Protein AF-A0A925P7T5-F1 (afdb_monomer_lite)

pLDDT: mean 90.91, std 12.25, range [35.88, 98.5]

Sequence (224 aa):
MPIDLHSDALHSCHLAQVVSVQDPDNLARVKVKLLTIDGEGSAELWARVAVAFAGASRGALFIPDVDDEVLVTFLAGDPRFPIVIGSLWNGGQTPPETFSGNRVDRWTLTGKAGTRIAIVEESAGSAKIEFTTPNGVSGVLTDEGGGSITLEDISGNSVKLEPAGITVQASAKVTVNASQVAVSAGMVTVDAGMSRFSGVVQCDTLIATTVVGTTYTPGAGNIW

Secondary structure (DSSP, 8-state):
------TTGGGS-EEEEEEE---TT-S--EEEEESSS-SS---EEEEEE--S-EETTEE----PPTT-EEEEEEGGG-TTSEEEEEE---SSS--S---SSSS--EEEEE-TT--EEEEE-SSTT--EEEEE-TTS-EEEEE-GGG-EEEEE-TTS-EEEEETTEEEEE-SS------S------S------S----SSPPP-S----S----S-----TT---

Structure (mmCIF, N/CA/C/O backbone):
data_AF-A0A925P7T5-F1
#
_entry.id   AF-A0A925P7T5-F1
#
loop_
_atom_site.group_PDB
_atom_site.id
_atom_site.type_symbol
_atom_site.label_atom_id
_atom_site.label_alt_id
_atom_site.label_comp_id
_atom_site.label_asym_id
_atom_site.label_entity_id
_atom_site.label_seq_id
_atom_site.pdbx_PDB_ins_code
_atom_site.Cartn_x
_atom_site.Cartn_y
_atom_site.Cartn_z
_atom_site.occupancy
_atom_site.B_iso_or_equiv
_atom_site.auth_seq_id
_atom_site.auth_comp_id
_atom_site.auth_asym_id
_atom_site.auth_atom_id
_atom_site.pdbx_PDB_model_num
ATOM 1 N N . MET A 1 1 ? 24.888 -10.216 -43.033 1.00 35.88 1 MET A N 1
ATOM 2 C CA . MET A 1 1 ? 25.462 -8.882 -43.305 1.00 35.88 1 MET A CA 1
ATOM 3 C C . MET A 1 1 ? 25.596 -8.190 -41.957 1.00 35.88 1 MET A C 1
ATOM 5 O O . MET A 1 1 ? 24.608 -8.226 -41.231 1.00 35.88 1 MET A O 1
ATOM 9 N N . PRO A 1 2 ? 26.778 -7.705 -41.540 1.00 42.75 2 PRO A N 1
ATOM 10 C CA . PRO A 1 2 ? 26.908 -7.020 -40.260 1.00 42.75 2 PRO A CA 1
ATOM 11 C C . PRO A 1 2 ? 26.151 -5.699 -40.372 1.00 42.75 2 PRO A C 1
ATOM 13 O O . PRO A 1 2 ? 26.257 -5.017 -41.390 1.00 42.75 2 PRO A O 1
ATOM 16 N N . ILE A 1 3 ? 25.344 -5.379 -39.368 1.00 51.12 3 ILE A N 1
ATOM 17 C CA . ILE A 1 3 ? 24.683 -4.082 -39.291 1.00 51.12 3 ILE A CA 1
ATOM 18 C C . ILE A 1 3 ? 25.775 -3.044 -38.993 1.00 51.12 3 ILE A C 1
ATOM 20 O O . ILE A 1 3 ? 26.351 -3.033 -37.907 1.00 51.12 3 ILE A O 1
ATOM 24 N N . ASP A 1 4 ? 26.150 -2.248 -39.994 1.00 46.56 4 ASP A N 1
ATOM 25 C CA . ASP A 1 4 ? 27.162 -1.193 -39.856 1.00 46.56 4 ASP A CA 1
ATOM 26 C C . ASP A 1 4 ? 26.476 0.049 -39.265 1.00 46.56 4 ASP A C 1
ATOM 28 O O . ASP A 1 4 ? 26.114 1.011 -39.946 1.00 46.56 4 ASP A O 1
ATOM 32 N N . LEU A 1 5 ? 26.169 -0.044 -37.969 1.00 52.47 5 LEU A N 1
ATOM 33 C CA . LEU A 1 5 ? 25.724 1.084 -37.162 1.00 52.47 5 LEU A CA 1
ATOM 34 C C . LEU A 1 5 ? 26.946 1.979 -36.960 1.00 52.47 5 LEU A C 1
ATOM 36 O O . LEU A 1 5 ? 27.880 1.593 -36.260 1.00 52.47 5 LEU A O 1
ATOM 40 N N . HIS A 1 6 ? 26.952 3.159 -37.586 1.00 56.09 6 HIS A N 1
ATOM 41 C CA . HIS A 1 6 ? 27.969 4.187 -37.350 1.00 56.09 6 HIS A CA 1
ATOM 42 C C . HIS A 1 6 ? 28.189 4.318 -35.833 1.00 56.09 6 HIS A C 1
ATOM 44 O O . HIS A 1 6 ? 27.213 4.473 -35.099 1.00 56.09 6 HIS A O 1
ATOM 50 N N . SER A 1 7 ? 29.438 4.213 -35.359 1.00 55.91 7 SER A N 1
ATOM 51 C CA . SER A 1 7 ? 29.777 4.056 -33.930 1.00 55.91 7 SER A CA 1
ATOM 52 C C . SER A 1 7 ? 29.130 5.093 -33.009 1.00 55.91 7 SER A C 1
ATOM 54 O O . SER A 1 7 ? 28.897 4.819 -31.835 1.00 55.91 7 SER A O 1
ATOM 56 N N . ASP A 1 8 ? 28.801 6.267 -33.541 1.00 60.97 8 ASP A N 1
ATOM 57 C CA . ASP A 1 8 ? 28.155 7.360 -32.819 1.00 60.97 8 ASP A CA 1
ATOM 58 C C . ASP A 1 8 ? 26.694 7.064 -32.449 1.00 60.97 8 ASP A C 1
ATOM 60 O O . ASP A 1 8 ? 26.220 7.529 -31.415 1.00 60.97 8 ASP A O 1
ATOM 64 N N . ALA A 1 9 ? 25.985 6.238 -33.228 1.00 66.56 9 ALA A N 1
ATOM 65 C CA . ALA A 1 9 ? 24.592 5.885 -32.952 1.00 66.56 9 ALA A CA 1
ATOM 66 C C . ALA A 1 9 ? 24.453 5.113 -31.632 1.00 66.56 9 ALA A C 1
ATOM 68 O O . ALA A 1 9 ? 23.530 5.370 -30.867 1.00 66.56 9 ALA A O 1
ATOM 69 N N . LEU A 1 10 ? 25.405 4.231 -31.317 1.00 71.38 10 LEU A N 1
ATOM 70 C CA . LEU A 1 10 ? 25.377 3.394 -30.110 1.00 71.38 10 LEU A CA 1
ATOM 71 C C . LEU A 1 10 ? 25.739 4.151 -28.824 1.00 71.38 10 LEU A C 1
ATOM 73 O O . LEU A 1 10 ? 25.486 3.655 -27.729 1.00 71.38 10 LEU A O 1
ATOM 77 N N . HIS A 1 11 ? 26.300 5.355 -28.942 1.00 80.50 11 HIS A N 1
ATOM 78 C CA . HIS A 1 11 ? 26.558 6.239 -27.803 1.00 80.50 11 HIS A CA 1
ATOM 79 C C . HIS A 1 11 ? 25.315 7.047 -27.391 1.00 80.50 11 HIS A C 1
ATOM 81 O O . HIS A 1 11 ? 25.368 7.812 -26.427 1.00 80.50 11 HIS A O 1
ATOM 87 N N . SER A 1 12 ? 24.198 6.885 -28.106 1.00 85.00 12 SER A N 1
ATOM 88 C CA . SER A 1 12 ? 22.929 7.552 -27.824 1.00 85.00 12 SER A CA 1
ATOM 89 C C . SER A 1 12 ? 21.951 6.649 -27.056 1.00 85.00 12 SER A C 1
ATOM 91 O O . SER A 1 12 ? 22.225 5.479 -26.782 1.00 85.00 12 SER A O 1
ATOM 93 N N . CYS A 1 13 ? 20.817 7.214 -26.638 1.00 90.94 13 CYS A N 1
ATOM 94 C CA . CYS A 1 13 ? 19.718 6.442 -26.061 1.00 90.94 13 CYS A CA 1
ATOM 95 C C . CYS A 1 13 ? 18.681 6.125 -27.142 1.00 90.94 13 CYS A C 1
ATOM 97 O O . CYS A 1 13 ? 18.404 6.952 -28.009 1.00 90.94 13 CYS A O 1
ATOM 99 N N . HIS A 1 14 ? 18.069 4.950 -27.048 1.00 91.75 14 HIS A N 1
ATOM 100 C CA . HIS A 1 14 ? 17.146 4.420 -28.041 1.00 91.75 14 HIS A CA 1
ATOM 101 C C . HIS A 1 14 ? 15.808 4.072 -27.401 1.00 91.75 14 HIS A C 1
ATOM 103 O O . HIS A 1 14 ? 15.771 3.444 -26.342 1.00 91.75 14 HIS A O 1
ATOM 109 N N . LEU A 1 15 ? 14.713 4.427 -28.075 1.00 93.31 15 LEU A N 1
ATOM 110 C CA . LEU A 1 15 ? 13.397 3.888 -27.743 1.00 93.31 15 LEU A CA 1
ATOM 111 C C . LEU A 1 15 ? 13.349 2.408 -28.110 1.00 93.31 15 LEU A C 1
ATOM 113 O O . LEU A 1 15 ? 13.823 2.001 -29.179 1.00 93.31 15 LEU A O 1
ATOM 117 N N . ALA A 1 16 ? 12.768 1.614 -27.224 1.00 94.56 16 ALA A N 1
ATOM 118 C CA . ALA A 1 16 ? 12.567 0.193 -27.409 1.00 94.56 16 ALA A CA 1
ATOM 119 C C . ALA A 1 16 ? 11.232 -0.235 -26.803 1.00 94.56 16 ALA A C 1
ATOM 121 O O . ALA A 1 16 ? 10.725 0.406 -25.889 1.00 94.56 16 ALA A O 1
ATOM 122 N N . GLN A 1 17 ? 10.694 -1.343 -27.290 1.00 95.38 17 GLN A N 1
ATOM 123 C CA . GLN A 1 17 ? 9.526 -1.993 -26.717 1.00 95.38 17 GLN A CA 1
ATOM 124 C C . GLN A 1 17 ? 9.948 -3.286 -26.025 1.00 95.38 17 GLN A C 1
ATOM 126 O O . GLN A 1 17 ? 10.771 -4.040 -26.552 1.00 95.38 17 GLN A O 1
ATOM 131 N N . VAL A 1 18 ? 9.387 -3.563 -24.856 1.00 97.31 18 VAL A N 1
ATOM 132 C CA . VAL A 1 18 ? 9.595 -4.832 -24.155 1.00 97.31 18 VAL A CA 1
ATOM 133 C C . VAL A 1 18 ? 8.788 -5.929 -24.843 1.00 97.31 18 VAL A C 1
ATOM 135 O O . VAL A 1 18 ? 7.584 -5.806 -25.032 1.00 97.31 18 VAL A O 1
ATOM 138 N N . VAL A 1 19 ? 9.446 -7.030 -25.198 1.00 97.12 19 VAL A N 1
ATOM 139 C CA . VAL A 1 19 ? 8.818 -8.173 -25.887 1.00 97.12 19 VAL A CA 1
ATOM 140 C C . VAL A 1 19 ? 8.750 -9.429 -25.019 1.00 97.12 19 VAL A C 1
ATOM 142 O O . VAL A 1 19 ? 8.002 -10.354 -25.322 1.00 97.12 19 VAL A O 1
ATOM 145 N N . SER A 1 20 ? 9.538 -9.502 -23.941 1.00 97.06 20 SER A N 1
ATOM 146 C CA . SER A 1 20 ? 9.472 -10.605 -22.978 1.00 97.06 20 SER A CA 1
ATOM 147 C C . SER A 1 20 ? 10.093 -10.228 -21.638 1.00 97.06 20 SER A C 1
ATOM 149 O O . SER A 1 20 ? 11.112 -9.542 -21.581 1.00 97.06 20 SER A O 1
ATOM 151 N N . VAL A 1 21 ? 9.517 -10.761 -20.564 1.00 97.38 21 VAL A N 1
ATOM 152 C CA . VAL A 1 21 ? 10.031 -10.672 -19.186 1.00 97.38 21 VAL A CA 1
ATOM 153 C C . VAL A 1 21 ? 10.544 -12.022 -18.659 1.00 97.38 21 VAL A C 1
ATOM 155 O O . VAL A 1 21 ? 10.985 -12.125 -17.518 1.00 97.38 21 VAL A O 1
ATOM 158 N N . GLN A 1 22 ? 10.485 -13.083 -19.474 1.00 97.06 22 GLN A N 1
ATOM 159 C CA . GLN A 1 22 ? 10.888 -14.440 -19.083 1.00 97.06 22 GLN A CA 1
ATOM 160 C C . GLN A 1 22 ? 12.407 -14.622 -19.207 1.00 97.06 22 GLN A C 1
ATOM 162 O O . GLN A 1 22 ? 12.888 -15.264 -20.142 1.00 97.06 22 GLN A O 1
ATOM 167 N N . ASP A 1 23 ? 13.164 -14.009 -18.296 1.00 96.75 23 ASP A N 1
ATOM 168 C CA . ASP A 1 23 ? 14.629 -14.070 -18.289 1.00 96.75 23 ASP A CA 1
ATOM 169 C C . ASP A 1 23 ? 15.135 -15.489 -17.957 1.00 96.75 23 ASP A C 1
ATOM 171 O O . ASP A 1 23 ? 14.974 -15.931 -16.815 1.00 96.75 23 ASP A O 1
ATOM 175 N N . PRO A 1 24 ? 15.793 -16.201 -18.896 1.00 96.69 24 PRO A N 1
ATOM 176 C CA . PRO A 1 24 ? 16.286 -17.559 -18.654 1.00 96.69 24 PRO A CA 1
ATOM 177 C C . PRO A 1 24 ? 17.344 -17.634 -17.544 1.00 96.69 24 PRO A C 1
ATOM 179 O O . PRO A 1 24 ? 17.500 -18.685 -16.924 1.00 96.69 24 PRO A O 1
ATOM 182 N N . ASP A 1 25 ? 18.039 -16.526 -17.264 1.00 96.88 25 ASP A N 1
ATOM 183 C CA . ASP A 1 25 ? 19.102 -16.472 -16.257 1.00 96.88 25 ASP A CA 1
ATOM 184 C C . ASP A 1 25 ? 18.598 -15.971 -14.888 1.00 96.88 25 ASP A C 1
ATOM 186 O O . ASP A 1 25 ? 19.373 -15.909 -13.934 1.00 96.88 25 ASP A O 1
ATOM 190 N N . ASN A 1 26 ? 17.306 -15.630 -14.760 1.00 94.75 26 ASN A N 1
ATOM 191 C CA . ASN A 1 26 ? 16.689 -15.098 -13.534 1.00 94.75 26 ASN A CA 1
ATOM 192 C C . ASN A 1 26 ? 17.400 -13.852 -12.963 1.00 94.75 26 ASN A C 1
ATOM 194 O O . ASN A 1 26 ? 17.509 -13.683 -11.747 1.00 94.75 26 ASN A O 1
ATOM 198 N N . LEU A 1 27 ? 17.879 -12.958 -13.834 1.00 94.62 27 LEU A N 1
ATOM 199 C CA . LEU A 1 27 ? 18.592 -11.730 -13.462 1.00 94.62 27 LEU A CA 1
ATOM 200 C C . LEU A 1 27 ? 17.689 -10.486 -13.486 1.00 94.62 27 LEU A C 1
ATOM 202 O O . LEU A 1 27 ? 18.194 -9.367 -13.389 1.00 94.62 27 LEU A O 1
ATOM 206 N N . ALA A 1 28 ? 16.373 -10.677 -13.635 1.00 95.75 28 ALA A N 1
ATOM 207 C CA . ALA A 1 28 ? 15.389 -9.612 -13.833 1.00 95.75 28 ALA A CA 1
ATOM 208 C C . ALA A 1 28 ? 15.707 -8.712 -15.045 1.00 95.75 28 ALA A C 1
ATOM 210 O O . ALA A 1 28 ? 15.484 -7.501 -15.020 1.00 95.75 28 ALA A O 1
ATOM 211 N N . ARG A 1 29 ? 16.255 -9.301 -16.116 1.00 97.56 29 ARG A N 1
ATOM 212 C CA . ARG A 1 29 ? 16.385 -8.631 -17.415 1.00 97.56 29 ARG A CA 1
ATOM 213 C C . ARG A 1 29 ? 15.059 -8.660 -18.163 1.00 97.56 29 ARG A C 1
ATOM 215 O O . ARG A 1 29 ? 14.234 -9.546 -17.961 1.00 97.56 29 ARG A O 1
ATOM 222 N N . VAL A 1 30 ? 14.914 -7.735 -19.100 1.00 98.12 30 VAL A N 1
ATOM 223 C CA . VAL A 1 30 ? 13.815 -7.728 -20.069 1.00 98.12 30 VAL A CA 1
ATOM 224 C C . VAL A 1 30 ? 14.371 -7.888 -21.472 1.00 98.12 30 VAL A C 1
ATOM 226 O O . VAL A 1 30 ? 15.453 -7.388 -21.785 1.00 98.12 30 VAL A O 1
ATOM 229 N N . LYS A 1 31 ? 13.650 -8.607 -22.326 1.00 97.31 31 LYS A N 1
ATOM 230 C CA . LYS A 1 31 ? 13.963 -8.675 -23.747 1.00 97.31 31 LYS A CA 1
ATOM 231 C C . LYS A 1 31 ? 13.313 -7.478 -24.421 1.00 97.31 31 LYS A C 1
ATOM 233 O O . LYS A 1 31 ? 12.107 -7.286 -24.283 1.00 97.31 31 LYS A O 1
ATOM 238 N N . VAL A 1 32 ? 14.102 -6.689 -25.137 1.00 95.88 32 VAL A N 1
ATOM 239 C CA . VAL A 1 32 ? 13.651 -5.455 -25.787 1.00 95.88 32 VAL A CA 1
ATOM 240 C C . VAL A 1 32 ? 13.888 -5.505 -27.284 1.00 95.88 32 VAL A C 1
ATOM 242 O O . VAL A 1 32 ? 14.877 -6.077 -27.738 1.00 95.88 32 VAL A O 1
ATOM 245 N N . LYS A 1 33 ? 12.999 -4.864 -28.036 1.00 93.56 33 LYS A N 1
ATOM 246 C CA . LYS A 1 33 ? 13.093 -4.623 -29.473 1.00 93.56 33 LYS A CA 1
ATOM 247 C C . LYS A 1 33 ? 13.248 -3.123 -29.705 1.00 93.56 33 LYS A C 1
ATOM 249 O O . LYS A 1 33 ? 12.364 -2.353 -29.343 1.00 93.56 33 LYS A O 1
ATOM 254 N N . LEU A 1 34 ? 14.363 -2.700 -30.293 1.00 91.19 34 LEU A N 1
ATOM 255 C CA . LEU A 1 34 ? 14.616 -1.282 -30.577 1.00 91.19 34 LEU A CA 1
ATOM 256 C C . LEU A 1 34 ? 13.640 -0.761 -31.644 1.00 91.19 34 LEU A C 1
ATOM 258 O O . LEU A 1 34 ? 13.444 -1.412 -32.667 1.00 91.19 34 LEU A O 1
ATOM 262 N N . LEU A 1 35 ? 13.063 0.420 -31.411 1.00 87.75 35 LEU A N 1
ATOM 263 C CA . LEU A 1 35 ? 12.118 1.088 -32.319 1.00 87.75 35 LEU A CA 1
ATOM 264 C C . LEU A 1 35 ? 12.801 2.072 -33.282 1.00 87.75 35 LEU A C 1
ATOM 266 O O . LEU A 1 35 ? 12.188 2.535 -34.232 1.00 87.75 35 LEU A O 1
ATOM 270 N N . THR A 1 36 ? 14.062 2.422 -33.019 1.00 74.69 36 THR A N 1
ATOM 271 C CA . THR A 1 36 ? 14.802 3.478 -33.741 1.00 74.69 36 THR A CA 1
ATOM 272 C C . THR A 1 36 ? 15.687 2.957 -34.876 1.00 74.69 36 THR A C 1
ATOM 274 O O . THR A 1 36 ? 16.362 3.746 -35.531 1.00 74.69 36 THR A O 1
ATOM 277 N N . ILE A 1 37 ? 15.719 1.640 -35.099 1.00 68.81 37 ILE A N 1
ATOM 278 C CA . ILE A 1 37 ? 16.563 0.998 -36.111 1.00 68.81 37 ILE A CA 1
ATOM 279 C C . ILE A 1 37 ? 15.660 0.161 -37.020 1.00 68.81 37 ILE A C 1
ATOM 281 O O . ILE A 1 37 ? 15.197 -0.909 -36.624 1.00 68.81 37 ILE A O 1
ATOM 285 N N . ASP A 1 38 ? 15.419 0.657 -38.234 1.00 54.53 38 ASP A N 1
ATOM 286 C 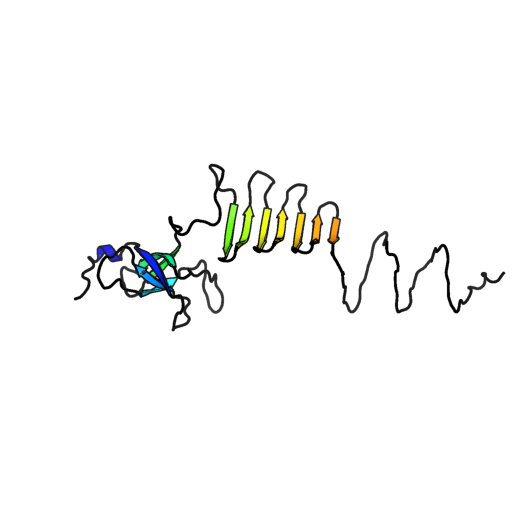CA . ASP A 1 38 ? 14.596 -0.014 -39.242 1.00 54.53 38 ASP A CA 1
ATOM 287 C C . ASP A 1 38 ? 15.388 -1.105 -39.990 1.00 54.53 38 ASP A C 1
ATOM 289 O O . ASP A 1 38 ? 16.510 -0.881 -40.449 1.00 54.53 38 ASP A O 1
ATOM 293 N N . GLY A 1 39 ? 14.794 -2.295 -40.145 1.00 54.50 39 GLY A N 1
ATOM 294 C CA . GLY A 1 39 ? 15.329 -3.403 -40.949 1.00 54.50 39 GLY A CA 1
ATOM 295 C C . GLY A 1 39 ? 14.735 -4.769 -40.580 1.00 54.50 39 GLY A C 1
ATOM 296 O O . GLY A 1 39 ? 14.203 -4.942 -39.486 1.00 54.50 39 GLY A O 1
ATOM 297 N N . GLU A 1 40 ? 14.860 -5.773 -41.462 1.00 46.22 40 GLU A N 1
ATOM 298 C CA . GLU A 1 40 ? 14.345 -7.156 -41.278 1.00 46.22 40 GLU A CA 1
ATOM 299 C C . GLU A 1 40 ? 14.962 -7.941 -40.095 1.00 46.22 40 GLU A C 1
ATOM 301 O O . GLU A 1 40 ? 14.689 -9.122 -39.893 1.00 46.22 40 GLU A O 1
ATOM 306 N N . GLY A 1 41 ? 15.775 -7.287 -39.273 1.00 50.03 41 GLY A N 1
ATOM 307 C CA . GLY A 1 41 ? 16.355 -7.829 -38.055 1.00 50.03 41 GLY A CA 1
ATOM 308 C C . GLY A 1 41 ? 16.250 -6.815 -36.934 1.00 50.03 41 GLY A C 1
ATOM 309 O O . GLY A 1 41 ? 17.278 -6.332 -36.466 1.00 50.03 41 GLY A O 1
ATOM 310 N N . SER A 1 42 ? 15.027 -6.488 -36.509 1.00 58.47 42 SER A N 1
ATOM 311 C CA . SER A 1 42 ? 14.801 -5.762 -35.261 1.00 58.47 42 SER A CA 1
ATOM 312 C C . SER A 1 42 ? 15.422 -6.570 -34.121 1.00 58.47 42 SER A C 1
ATOM 314 O O . SER A 1 42 ? 14.814 -7.519 -33.624 1.00 58.47 42 SER A O 1
ATOM 316 N N . ALA A 1 43 ? 16.684 -6.285 -33.806 1.00 71.75 43 ALA A N 1
ATOM 317 C CA . ALA A 1 43 ? 17.483 -7.124 -32.936 1.00 71.75 43 ALA A CA 1
ATOM 318 C C . ALA A 1 43 ? 16.865 -7.093 -31.540 1.00 71.75 43 ALA A C 1
ATOM 320 O O . ALA A 1 43 ? 16.867 -6.063 -30.866 1.00 71.75 43 ALA A O 1
ATOM 321 N N . GLU A 1 44 ? 16.303 -8.227 -31.134 1.00 89.25 44 GLU A N 1
ATOM 322 C CA . GLU A 1 44 ? 15.823 -8.405 -29.778 1.00 89.25 44 GLU A CA 1
ATOM 323 C C . GLU A 1 44 ? 17.005 -8.735 -28.875 1.00 89.25 44 GLU A C 1
ATOM 325 O O . GLU A 1 44 ? 17.761 -9.674 -29.136 1.00 89.25 44 GLU A O 1
ATOM 330 N N . LEU A 1 45 ? 17.164 -7.976 -27.799 1.00 92.00 45 LEU A N 1
ATOM 331 C CA . LEU A 1 45 ? 18.309 -8.089 -26.903 1.00 92.00 45 LEU A CA 1
ATOM 332 C C . LEU A 1 45 ? 17.822 -8.194 -25.460 1.00 92.00 45 LEU A C 1
ATOM 334 O O . LEU A 1 45 ? 16.854 -7.542 -25.076 1.00 92.00 45 LEU A O 1
ATOM 338 N N . TRP A 1 46 ? 18.503 -8.999 -24.646 1.00 96.56 46 TRP A N 1
ATOM 339 C CA . TRP A 1 46 ? 18.283 -9.013 -23.200 1.00 96.56 46 TRP A CA 1
ATOM 340 C C . TRP A 1 46 ? 18.990 -7.821 -22.563 1.00 96.56 46 TRP A C 1
ATOM 342 O O . TRP A 1 46 ? 20.219 -7.760 -22.562 1.00 96.56 46 TRP A O 1
ATOM 352 N N . ALA A 1 47 ? 18.218 -6.902 -21.994 1.00 97.25 47 ALA A N 1
ATOM 353 C CA . ALA A 1 47 ? 18.703 -5.703 -21.334 1.00 97.25 47 ALA A CA 1
ATOM 354 C C . ALA A 1 47 ? 18.542 -5.796 -19.817 1.00 97.25 47 ALA A C 1
ATOM 356 O O . ALA A 1 47 ? 17.507 -6.221 -19.300 1.00 97.25 47 ALA A O 1
ATOM 357 N N . ARG A 1 48 ? 19.581 -5.375 -19.089 1.00 97.44 48 ARG A N 1
ATOM 358 C CA . ARG A 1 48 ? 19.484 -5.172 -17.635 1.00 97.44 48 ARG A CA 1
ATOM 359 C C . ARG A 1 48 ? 18.650 -3.928 -17.356 1.00 97.44 48 ARG A C 1
ATOM 361 O O . ARG A 1 48 ? 18.736 -2.970 -18.113 1.00 97.44 48 ARG A O 1
ATOM 368 N N . VAL A 1 49 ? 17.897 -3.917 -16.262 1.00 98.06 49 VAL A N 1
ATOM 369 C CA . VAL A 1 49 ? 17.091 -2.757 -15.860 1.00 98.06 49 VAL A CA 1
ATOM 370 C C . VAL A 1 49 ? 17.800 -1.998 -14.745 1.00 98.06 49 VAL A C 1
ATOM 372 O O . VAL A 1 49 ? 18.165 -2.579 -13.722 1.00 98.06 49 VAL A O 1
ATOM 375 N N . ALA A 1 50 ? 18.018 -0.700 -14.942 1.00 97.31 50 ALA A N 1
ATOM 376 C CA . ALA A 1 50 ? 18.483 0.192 -13.895 1.00 97.31 50 ALA A CA 1
ATOM 377 C C . ALA A 1 50 ? 17.327 0.461 -12.924 1.00 97.31 50 ALA A C 1
ATOM 379 O O . ALA A 1 50 ? 16.352 1.126 -13.258 1.00 97.31 50 ALA A O 1
ATOM 380 N N . VAL A 1 51 ? 17.443 -0.077 -11.714 1.00 96.94 51 VAL A N 1
ATOM 381 C CA . VAL A 1 51 ? 16.471 0.113 -10.632 1.00 96.94 51 VAL A CA 1
ATOM 382 C C . VAL A 1 51 ? 17.020 1.062 -9.568 1.00 96.94 51 VAL A C 1
ATOM 384 O O . VAL A 1 51 ? 18.233 1.238 -9.457 1.00 96.94 51 VAL A O 1
ATOM 387 N N . ALA A 1 52 ? 16.139 1.641 -8.745 1.00 96.19 52 ALA A N 1
ATOM 388 C CA . ALA A 1 52 ? 16.515 2.631 -7.727 1.00 96.19 52 ALA A CA 1
ATOM 389 C C . ALA A 1 52 ? 17.603 2.133 -6.752 1.00 96.19 52 ALA A C 1
ATOM 391 O O . ALA A 1 52 ? 18.468 2.903 -6.340 1.00 96.19 52 ALA A O 1
ATOM 392 N N . PHE A 1 53 ? 17.578 0.845 -6.393 1.00 97.00 53 PHE A N 1
ATOM 393 C CA . PHE A 1 53 ? 18.673 0.162 -5.704 1.00 97.00 53 PHE A CA 1
ATOM 394 C C . PHE A 1 53 ? 18.589 -1.355 -5.923 1.00 97.00 53 PHE A C 1
ATOM 396 O O . PHE A 1 53 ? 17.498 -1.910 -6.069 1.00 97.00 53 PHE A O 1
ATOM 403 N N . ALA A 1 54 ? 19.736 -2.034 -5.890 1.00 97.06 54 ALA A N 1
ATOM 404 C CA . ALA A 1 54 ? 19.840 -3.490 -5.984 1.00 97.06 54 ALA A CA 1
ATOM 405 C C . ALA A 1 54 ? 20.996 -4.014 -5.114 1.00 97.06 54 ALA A C 1
ATOM 407 O O . ALA A 1 54 ? 21.999 -3.330 -4.909 1.00 97.06 54 ALA A O 1
ATOM 408 N N . GLY A 1 55 ? 20.856 -5.230 -4.590 1.00 95.38 55 GLY A N 1
ATOM 409 C CA . GLY A 1 55 ? 21.861 -5.931 -3.794 1.00 95.38 55 GLY A CA 1
ATOM 410 C C . GLY A 1 55 ? 21.475 -7.396 -3.572 1.00 95.38 55 GLY A C 1
ATOM 411 O O . GLY A 1 55 ? 20.425 -7.845 -4.026 1.00 95.38 55 GLY A O 1
ATOM 412 N N . ALA A 1 56 ? 22.314 -8.155 -2.861 1.00 96.69 56 ALA A N 1
ATOM 413 C CA . ALA A 1 56 ? 22.036 -9.562 -2.565 1.00 96.69 56 ALA A CA 1
ATOM 414 C C . ALA A 1 56 ? 20.690 -9.717 -1.826 1.00 96.69 56 ALA A C 1
ATOM 416 O O . ALA A 1 56 ? 20.552 -9.253 -0.694 1.00 96.69 56 ALA A O 1
ATOM 417 N N . SER A 1 57 ? 19.704 -10.327 -2.495 1.00 93.06 57 SER A N 1
ATOM 418 C CA . SER A 1 57 ? 18.334 -10.560 -2.003 1.00 93.06 57 SER A CA 1
ATOM 419 C C . SER A 1 57 ? 17.599 -9.315 -1.476 1.00 93.06 57 SER A C 1
ATOM 421 O O . SER A 1 57 ? 16.729 -9.427 -0.614 1.00 93.06 57 SER A O 1
ATOM 423 N N . ARG A 1 58 ? 17.935 -8.119 -1.980 1.00 95.62 58 ARG A N 1
ATOM 424 C CA . ARG A 1 58 ? 17.262 -6.853 -1.639 1.00 95.62 58 ARG A CA 1
ATOM 425 C C . ARG A 1 58 ? 17.297 -5.879 -2.817 1.00 95.62 58 ARG A C 1
ATOM 427 O O . ARG A 1 58 ? 18.292 -5.823 -3.533 1.00 95.62 58 ARG A O 1
ATOM 434 N N . GLY A 1 59 ? 16.261 -5.068 -3.002 1.00 95.06 59 GLY A N 1
ATOM 435 C CA . GLY A 1 59 ? 16.200 -4.131 -4.127 1.00 95.06 59 GLY A CA 1
ATOM 436 C C . GLY A 1 59 ? 14.823 -3.507 -4.323 1.00 95.06 59 GLY A C 1
ATOM 437 O O . GLY A 1 59 ? 13.861 -3.911 -3.673 1.00 95.06 59 GLY A O 1
ATOM 438 N N . ALA A 1 60 ? 14.740 -2.559 -5.253 1.00 96.12 60 ALA A N 1
ATOM 439 C CA . ALA A 1 60 ? 13.485 -2.054 -5.800 1.00 96.12 60 ALA A CA 1
ATOM 440 C C . ALA A 1 60 ? 13.163 -2.804 -7.104 1.00 96.12 60 ALA A C 1
ATOM 442 O O . ALA A 1 60 ? 13.644 -2.430 -8.169 1.00 96.12 60 ALA A O 1
ATOM 443 N N . LEU A 1 61 ? 12.386 -3.886 -7.026 1.00 95.12 61 LEU A N 1
ATOM 444 C CA . LEU A 1 61 ? 12.038 -4.701 -8.195 1.00 95.12 61 LEU A CA 1
ATOM 445 C C . LEU A 1 61 ? 10.829 -4.106 -8.938 1.00 95.12 61 LEU A C 1
ATOM 447 O O . LEU A 1 61 ? 9.707 -4.585 -8.800 1.00 95.12 61 LEU A O 1
ATOM 451 N N .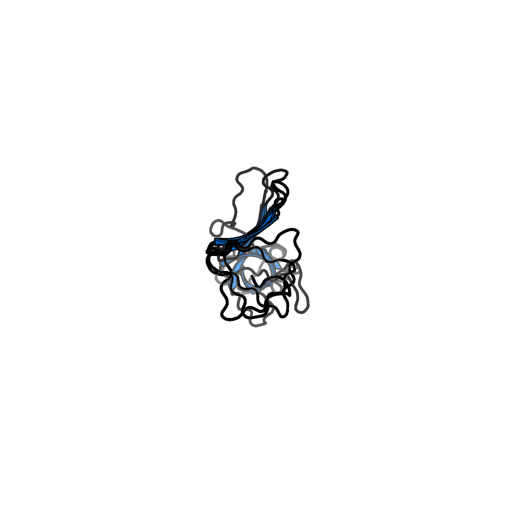 PHE A 1 62 ? 11.070 -3.053 -9.718 1.00 94.50 62 PHE A N 1
ATOM 452 C CA . PHE A 1 62 ? 10.093 -2.463 -10.636 1.00 94.50 62 PHE A CA 1
ATOM 453 C C . PHE A 1 62 ? 10.584 -2.671 -12.065 1.00 94.50 62 PHE A C 1
ATOM 455 O O . PHE A 1 62 ? 11.492 -1.978 -12.520 1.00 94.50 62 PHE A O 1
ATOM 462 N N . ILE A 1 63 ? 10.030 -3.682 -12.732 1.00 96.00 63 ILE A N 1
ATOM 463 C CA . ILE A 1 63 ? 10.448 -4.105 -14.069 1.00 96.00 63 ILE A CA 1
ATOM 464 C C . ILE A 1 63 ? 9.335 -3.755 -15.066 1.00 96.00 63 ILE A C 1
ATOM 466 O O . ILE A 1 63 ? 8.173 -4.023 -14.752 1.00 96.00 63 ILE A O 1
ATOM 470 N N . PRO A 1 64 ? 9.666 -3.166 -16.229 1.00 96.88 64 PRO A N 1
ATOM 471 C CA . PRO A 1 64 ? 8.706 -2.940 -17.309 1.00 96.88 64 PRO A CA 1
ATOM 472 C C . PRO A 1 64 ? 8.030 -4.245 -17.755 1.00 96.88 64 PRO A C 1
ATOM 474 O O . PRO A 1 64 ? 8.681 -5.293 -17.792 1.00 96.88 64 PRO A O 1
ATOM 477 N N . ASP A 1 65 ? 6.746 -4.189 -18.096 1.00 96.69 65 ASP A N 1
ATOM 478 C CA . ASP A 1 65 ? 5.988 -5.338 -18.598 1.00 96.69 65 ASP A CA 1
ATOM 479 C C . ASP A 1 65 ? 6.114 -5.454 -20.125 1.00 96.69 65 ASP A C 1
ATOM 481 O O . ASP A 1 65 ? 6.625 -4.562 -20.801 1.00 96.69 65 ASP A O 1
ATOM 485 N N . VAL A 1 66 ? 5.661 -6.574 -20.684 1.00 97.25 66 VAL A N 1
ATOM 486 C CA . VAL A 1 66 ? 5.529 -6.737 -22.137 1.00 97.25 66 VAL A CA 1
ATOM 487 C C . VAL A 1 66 ? 4.663 -5.616 -22.712 1.00 97.25 66 VAL A C 1
ATOM 489 O O . VAL A 1 66 ? 3.674 -5.214 -22.106 1.00 97.25 66 VAL A O 1
ATOM 492 N N . ASP A 1 67 ? 5.058 -5.148 -23.893 1.00 95.81 67 ASP A N 1
ATOM 493 C CA . ASP A 1 67 ? 4.508 -4.018 -24.643 1.00 95.81 67 ASP A CA 1
ATOM 494 C C . ASP A 1 67 ? 4.872 -2.625 -24.114 1.00 95.81 67 ASP A C 1
ATOM 496 O O . ASP A 1 67 ? 4.683 -1.660 -24.860 1.00 95.81 67 ASP A O 1
ATOM 500 N N . ASP A 1 68 ? 5.469 -2.510 -22.921 1.00 97.31 68 ASP A N 1
ATOM 501 C CA . ASP A 1 68 ? 5.914 -1.222 -22.385 1.00 97.31 68 ASP A CA 1
ATOM 502 C C . ASP A 1 68 ? 7.038 -0.609 -23.230 1.00 97.31 68 ASP A C 1
ATOM 504 O O . ASP A 1 68 ? 7.992 -1.281 -23.648 1.00 97.31 68 ASP A O 1
ATOM 508 N N . GLU A 1 69 ? 6.946 0.704 -23.442 1.00 97.12 69 GLU A N 1
ATOM 509 C CA . GLU A 1 69 ? 8.004 1.493 -24.065 1.00 97.12 69 GLU A CA 1
ATOM 510 C C . GLU A 1 69 ? 9.071 1.880 -23.034 1.00 97.12 69 GLU A C 1
ATOM 512 O O . GLU A 1 69 ? 8.791 2.397 -21.947 1.00 97.12 69 GLU A O 1
ATOM 517 N N . VAL A 1 70 ? 10.330 1.631 -23.384 1.00 97.38 70 VAL A N 1
ATOM 518 C CA . VAL A 1 70 ? 11.489 1.839 -22.519 1.00 97.38 70 VAL A 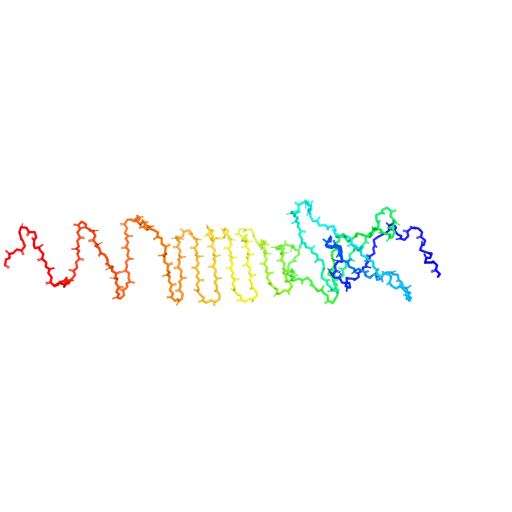CA 1
ATOM 519 C C . VAL A 1 70 ? 12.598 2.589 -23.239 1.00 97.38 70 VAL A C 1
ATOM 521 O O . VAL A 1 70 ? 12.765 2.500 -24.457 1.00 97.38 70 VAL A O 1
ATOM 524 N N . LEU A 1 71 ? 13.400 3.304 -22.456 1.00 96.38 71 LEU A N 1
ATOM 525 C CA . LEU A 1 71 ? 14.612 3.957 -22.926 1.00 96.38 71 LEU A CA 1
ATOM 526 C C . LEU A 1 71 ? 15.821 3.062 -22.646 1.00 96.38 71 LEU A C 1
ATOM 528 O O . LEU A 1 71 ? 16.086 2.699 -21.496 1.00 96.38 71 LEU A O 1
ATOM 532 N N . VAL A 1 72 ? 16.565 2.721 -23.696 1.00 95.81 72 VAL A N 1
ATOM 533 C CA . VAL A 1 72 ? 17.731 1.831 -23.647 1.00 95.81 72 VAL A CA 1
ATOM 534 C C . VAL A 1 72 ? 18.999 2.608 -23.975 1.00 95.81 72 VAL A C 1
ATOM 536 O O . VAL A 1 72 ? 19.033 3.388 -24.922 1.00 95.81 72 VAL A O 1
ATOM 539 N N . THR A 1 73 ? 20.065 2.359 -23.223 1.00 94.88 73 THR A N 1
ATOM 540 C CA . THR A 1 73 ? 21.428 2.801 -23.540 1.00 94.88 73 THR A CA 1
ATOM 541 C C . THR A 1 73 ? 22.373 1.604 -23.600 1.00 94.88 73 THR A C 1
ATOM 543 O O . THR A 1 73 ? 22.069 0.529 -23.076 1.00 94.88 73 THR A O 1
ATOM 546 N N . PHE A 1 74 ? 23.533 1.786 -24.220 1.00 93.81 74 PHE A N 1
ATOM 547 C CA . PHE A 1 74 ? 24.561 0.763 -24.355 1.00 93.81 74 PHE A CA 1
ATOM 548 C C . PHE A 1 74 ? 25.791 1.159 -23.551 1.00 93.81 74 PHE A C 1
ATOM 550 O O . PHE A 1 74 ? 26.343 2.248 -23.722 1.00 93.81 74 PHE A O 1
ATOM 557 N N . LEU A 1 75 ? 26.232 0.279 -22.651 1.00 93.81 75 LEU A N 1
ATOM 558 C CA . LEU A 1 75 ? 27.374 0.570 -21.789 1.00 93.81 75 LEU A CA 1
ATOM 559 C C . LEU A 1 75 ? 28.628 0.814 -22.642 1.00 93.81 75 LEU A C 1
ATOM 561 O O . LEU A 1 75 ? 29.081 -0.086 -23.343 1.00 93.81 75 LEU A O 1
ATOM 565 N N . ALA A 1 76 ? 29.177 2.032 -22.571 1.00 90.69 76 ALA A N 1
ATOM 566 C CA . ALA A 1 76 ? 30.308 2.479 -23.393 1.00 90.69 76 ALA A CA 1
ATOM 567 C C . ALA A 1 76 ? 30.097 2.287 -24.913 1.00 90.69 76 ALA A C 1
ATOM 569 O O . ALA A 1 76 ? 31.050 2.026 -25.642 1.00 90.69 76 ALA A O 1
ATOM 570 N N . GLY A 1 77 ? 28.846 2.376 -25.381 1.00 88.12 77 GLY A N 1
ATOM 571 C CA . GLY A 1 77 ? 28.501 2.186 -26.790 1.00 88.12 77 GLY A CA 1
ATOM 572 C C . GLY A 1 77 ? 28.576 0.735 -27.275 1.00 88.12 77 GLY A C 1
ATOM 573 O O . GLY A 1 77 ? 28.523 0.494 -28.478 1.00 88.12 77 GLY A O 1
ATOM 574 N N . ASP A 1 78 ? 28.702 -0.247 -26.376 1.00 88.69 78 ASP A N 1
ATOM 575 C CA . ASP A 1 78 ? 28.771 -1.660 -26.749 1.00 88.69 78 ASP A CA 1
ATOM 576 C C . ASP A 1 78 ? 27.365 -2.294 -26.811 1.00 88.69 78 ASP A C 1
ATOM 578 O O . ASP A 1 78 ? 26.707 -2.452 -25.772 1.00 88.69 78 ASP A O 1
ATOM 582 N N . PRO A 1 79 ? 26.901 -2.730 -28.000 1.00 86.38 79 PRO A N 1
ATOM 583 C CA . PRO A 1 79 ? 25.555 -3.265 -28.197 1.00 86.38 79 PRO A CA 1
ATOM 584 C C . PRO A 1 79 ? 25.294 -4.566 -27.425 1.00 86.38 79 PRO A C 1
ATOM 586 O O . PRO A 1 79 ? 24.144 -4.965 -27.253 1.00 86.38 79 PRO A O 1
ATOM 589 N N . ARG A 1 80 ? 26.345 -5.236 -26.933 1.00 89.88 80 ARG A N 1
ATOM 590 C CA . ARG A 1 80 ? 26.242 -6.461 -26.125 1.00 89.88 80 ARG A CA 1
ATOM 591 C C . ARG A 1 80 ? 25.835 -6.191 -24.679 1.00 89.88 80 ARG A C 1
ATOM 593 O O . ARG A 1 80 ? 25.468 -7.128 -23.973 1.00 89.88 80 ARG A O 1
ATOM 600 N N . PHE A 1 81 ? 25.898 -4.937 -24.230 1.00 93.75 81 PHE A N 1
ATOM 601 C CA . PHE A 1 81 ? 25.584 -4.546 -22.857 1.00 93.75 81 PHE A CA 1
ATOM 602 C C . PHE A 1 81 ? 24.461 -3.495 -22.793 1.00 93.75 81 PHE A C 1
ATOM 604 O O . PHE A 1 81 ? 24.693 -2.388 -22.292 1.00 93.75 81 PHE A O 1
ATOM 611 N N . PRO A 1 82 ? 23.241 -3.821 -23.261 1.00 95.06 82 PRO A N 1
ATOM 612 C CA . PRO A 1 82 ? 22.104 -2.916 -23.168 1.00 95.06 82 PRO A CA 1
ATOM 613 C C . PRO A 1 82 ? 21.605 -2.775 -21.725 1.00 95.06 82 PRO A C 1
ATOM 615 O O . PRO A 1 82 ? 21.557 -3.741 -20.948 1.00 95.06 82 PRO A O 1
ATOM 618 N N . ILE A 1 83 ? 21.210 -1.553 -21.379 1.00 97.06 83 ILE A N 1
ATOM 619 C CA . ILE A 1 83 ? 20.659 -1.171 -20.081 1.00 97.06 83 ILE A CA 1
ATOM 620 C C . ILE A 1 83 ? 19.395 -0.345 -20.320 1.00 97.06 83 ILE A C 1
ATOM 622 O O . ILE A 1 83 ? 19.450 0.711 -20.945 1.00 97.06 83 ILE A O 1
ATOM 626 N N . VAL A 1 84 ? 18.263 -0.810 -19.798 1.00 98.06 84 VAL A N 1
ATOM 627 C CA . VAL A 1 84 ? 17.052 0.001 -19.654 1.00 98.06 84 VAL A CA 1
ATOM 628 C C . VAL A 1 84 ? 17.285 1.001 -18.528 1.00 98.06 84 VAL A C 1
ATOM 630 O O . VAL A 1 84 ? 17.605 0.599 -17.411 1.00 98.06 84 VAL A O 1
ATOM 633 N N . ILE A 1 85 ? 17.121 2.290 -18.813 1.00 97.06 85 ILE A N 1
ATOM 634 C CA . ILE A 1 85 ? 17.319 3.382 -17.844 1.00 97.06 85 ILE A CA 1
ATOM 635 C C . ILE A 1 85 ? 16.009 4.015 -17.362 1.00 97.06 85 ILE A C 1
ATOM 637 O O . ILE A 1 85 ? 16.024 4.813 -16.429 1.00 97.06 85 ILE A O 1
ATOM 641 N N . GLY A 1 86 ? 14.880 3.648 -17.969 1.00 95.94 86 GLY A N 1
ATOM 642 C CA . GLY A 1 86 ? 13.547 4.071 -17.555 1.00 95.94 86 GLY A CA 1
ATOM 643 C C . GLY A 1 86 ? 12.462 3.611 -18.527 1.00 95.94 86 GLY A C 1
ATOM 644 O O . GLY A 1 86 ? 12.767 3.122 -19.617 1.00 95.94 86 GLY A O 1
ATOM 645 N N . SER A 1 87 ? 11.208 3.803 -18.123 1.00 96.12 87 SER A N 1
ATOM 646 C CA . SER A 1 87 ? 10.016 3.596 -18.954 1.00 96.12 87 SER A CA 1
ATOM 647 C C . SER A 1 87 ? 9.405 4.929 -19.361 1.00 96.12 87 SER A C 1
ATOM 649 O O . SER A 1 87 ? 9.578 5.937 -18.669 1.00 96.12 87 SER A O 1
ATOM 651 N N . LEU A 1 88 ? 8.685 4.931 -20.477 1.00 96.06 88 LEU A N 1
ATOM 652 C CA . LEU A 1 88 ? 8.059 6.118 -21.040 1.00 96.06 88 LEU A CA 1
ATOM 653 C C . LEU A 1 88 ? 6.582 5.834 -21.309 1.00 96.06 88 LEU A C 1
ATOM 655 O O . LEU A 1 88 ? 6.237 4.830 -21.922 1.00 96.06 88 LEU A O 1
ATOM 659 N N . TRP A 1 89 ? 5.710 6.740 -20.869 1.00 96.00 89 TRP A N 1
ATOM 660 C CA . TRP A 1 89 ? 4.330 6.763 -21.352 1.00 96.00 89 TRP A CA 1
ATOM 661 C C . TRP A 1 89 ? 4.288 7.282 -22.788 1.00 96.00 89 TRP A C 1
ATOM 663 O O . TRP A 1 89 ? 5.079 8.149 -23.166 1.00 96.00 89 TRP A O 1
ATOM 673 N N . ASN A 1 90 ? 3.326 6.799 -23.568 1.00 93.19 90 ASN A N 1
ATOM 674 C CA . ASN A 1 90 ? 3.128 7.191 -24.960 1.00 93.19 90 ASN A CA 1
ATOM 675 C C . ASN A 1 90 ? 1.628 7.330 -25.287 1.00 93.19 90 ASN A C 1
ATOM 677 O O . ASN A 1 90 ? 0.766 7.228 -24.415 1.00 93.19 90 ASN A O 1
ATOM 681 N N . GLY A 1 91 ? 1.293 7.591 -26.555 1.00 88.00 91 GLY A N 1
ATOM 682 C CA . GLY A 1 91 ? -0.100 7.787 -26.981 1.00 88.00 91 GLY A CA 1
ATOM 683 C C . GLY A 1 91 ? -1.006 6.554 -26.832 1.00 88.00 91 GLY A C 1
ATOM 684 O O . GLY A 1 91 ? -2.224 6.707 -26.849 1.00 88.00 91 GLY A O 1
ATOM 685 N N . GLY A 1 92 ? -0.432 5.353 -26.693 1.00 90.12 92 GLY A N 1
ATOM 686 C CA . GLY A 1 92 ? -1.163 4.106 -26.442 1.00 90.12 92 GLY A CA 1
ATOM 687 C C . GLY A 1 92 ? -1.182 3.682 -24.969 1.00 90.12 92 GLY A C 1
ATOM 688 O O . GLY A 1 92 ? -2.122 3.014 -24.544 1.00 90.12 92 GLY A O 1
ATOM 689 N N . GLN A 1 93 ? -0.179 4.087 -24.186 1.00 92.00 93 GLN A N 1
ATOM 690 C CA . GLN A 1 93 ? -0.041 3.803 -22.758 1.00 92.00 93 GLN A CA 1
ATOM 691 C C . GLN A 1 93 ? 0.085 5.113 -21.974 1.00 92.00 93 GLN A C 1
ATOM 693 O O . GLN A 1 93 ? 1.168 5.686 -21.847 1.00 92.00 93 GLN A O 1
ATOM 698 N N . THR A 1 94 ? -1.036 5.594 -21.443 1.00 94.19 94 THR A N 1
ATOM 699 C CA . THR A 1 94 ? -1.118 6.877 -20.737 1.00 94.19 94 THR A CA 1
ATOM 700 C C . THR A 1 94 ? -0.751 6.758 -19.254 1.00 94.19 94 THR A C 1
ATOM 702 O O . THR A 1 94 ? -0.951 5.695 -18.660 1.00 94.19 94 THR A O 1
ATOM 705 N N . PRO A 1 95 ? -0.275 7.844 -18.615 1.00 95.00 95 PRO A N 1
ATOM 706 C CA . PRO A 1 95 ? -0.076 7.869 -17.170 1.00 95.00 95 PRO A CA 1
ATOM 707 C C . PRO A 1 95 ? -1.383 7.593 -16.407 1.00 95.00 95 PRO A C 1
ATOM 709 O O . PRO A 1 95 ? -2.461 7.933 -16.897 1.00 95.00 95 PRO A O 1
ATOM 712 N N . PRO A 1 96 ? -1.304 7.011 -15.194 1.00 93.50 96 PRO A N 1
ATOM 713 C CA . PRO A 1 96 ? -2.481 6.676 -14.388 1.00 93.50 96 PRO A CA 1
ATOM 714 C C . PRO A 1 96 ? -3.200 7.903 -13.808 1.00 93.50 96 PRO A C 1
ATOM 716 O O . PRO A 1 96 ? -4.299 7.775 -13.282 1.00 93.50 96 PRO A O 1
ATOM 719 N N . GLU A 1 97 ? -2.575 9.080 -13.867 1.00 91.94 97 GLU A N 1
ATOM 720 C CA . GLU A 1 97 ? -3.061 10.320 -13.270 1.00 91.94 97 GLU A CA 1
ATOM 721 C C . GLU A 1 97 ? -2.919 11.468 -14.270 1.00 91.94 97 GLU A C 1
ATOM 723 O O . GLU A 1 97 ? -1.939 11.553 -15.016 1.00 91.94 97 GLU A O 1
ATOM 728 N N . THR A 1 98 ? -3.880 12.387 -14.241 1.00 90.06 98 THR A N 1
ATOM 729 C CA . THR A 1 98 ? -3.823 13.661 -14.963 1.00 90.06 98 THR A CA 1
ATOM 730 C C . THR A 1 98 ? -3.870 14.805 -13.966 1.00 90.06 98 THR A C 1
ATOM 732 O O . THR A 1 98 ? -4.637 14.752 -13.006 1.00 90.06 98 THR A O 1
ATOM 735 N N . PHE A 1 99 ? -3.110 15.867 -14.213 1.00 89.06 99 PHE A N 1
ATOM 736 C CA . PHE A 1 99 ? -3.105 17.050 -13.355 1.00 89.06 99 PHE A CA 1
ATOM 737 C C . PHE A 1 99 ? -4.105 18.081 -13.886 1.00 89.06 99 PHE A C 1
ATOM 739 O O . PHE A 1 99 ? -4.086 18.415 -15.070 1.00 89.06 99 PHE A O 1
ATOM 746 N N . SER A 1 100 ? -4.987 18.583 -13.021 1.00 80.31 100 SER A N 1
ATOM 747 C CA . SER A 1 100 ? -5.980 19.608 -13.378 1.00 80.31 100 SER A CA 1
ATOM 748 C C . SER A 1 100 ? -5.419 21.035 -13.320 1.00 80.31 100 SER A C 1
ATOM 750 O O . SER A 1 100 ? -5.995 21.948 -13.910 1.00 80.31 100 SER A O 1
ATOM 752 N N . GLY A 1 101 ? -4.297 21.236 -12.620 1.00 84.19 101 GLY A N 1
ATOM 753 C CA . GLY A 1 101 ? -3.634 22.528 -12.449 1.00 84.19 101 GLY A CA 1
ATOM 754 C C . GLY A 1 101 ? -2.282 22.645 -13.161 1.00 84.19 101 GLY A C 1
ATOM 755 O O . GLY A 1 101 ? -1.795 21.725 -13.809 1.00 84.19 101 GLY A O 1
ATOM 756 N N . ASN A 1 102 ? -1.625 23.795 -12.975 1.00 89.88 102 ASN A N 1
ATOM 757 C CA . ASN A 1 102 ? -0.298 24.095 -13.544 1.00 89.88 102 ASN A CA 1
ATOM 758 C C . ASN A 1 102 ? 0.871 23.631 -12.646 1.00 89.88 102 ASN A C 1
ATOM 760 O O . ASN A 1 102 ? 2.003 24.123 -12.765 1.00 89.88 102 ASN A O 1
ATOM 764 N N . ARG A 1 103 ? 0.583 22.767 -11.671 1.00 90.19 103 ARG A N 1
ATOM 765 C CA . ARG A 1 103 ? 1.514 22.251 -10.665 1.00 90.19 103 ARG A CA 1
ATOM 766 C C . ARG A 1 103 ? 1.180 20.788 -10.393 1.00 90.19 103 ARG A C 1
ATOM 768 O O . ARG A 1 103 ? 0.023 20.396 -10.496 1.00 90.19 103 ARG A O 1
ATOM 775 N N . VAL A 1 104 ? 2.207 20.016 -10.054 1.00 93.12 104 VAL A N 1
ATOM 776 C CA . VAL A 1 104 ? 2.056 18.644 -9.565 1.00 93.12 104 VAL A CA 1
ATOM 777 C C . VAL A 1 104 ? 1.624 18.713 -8.107 1.00 93.12 104 VAL A C 1
ATOM 779 O O . VAL A 1 104 ? 2.255 19.411 -7.318 1.00 93.12 104 VAL A O 1
ATOM 782 N N . ASP A 1 105 ? 0.559 17.998 -7.782 1.00 93.94 105 ASP A N 1
ATOM 783 C CA . ASP A 1 105 ? -0.059 17.928 -6.456 1.00 93.94 105 ASP A CA 1
ATOM 784 C C . ASP A 1 105 ? -0.147 16.485 -5.934 1.00 93.94 105 ASP A C 1
ATOM 786 O O . ASP A 1 105 ? -0.715 16.232 -4.876 1.00 93.94 105 ASP A O 1
ATOM 790 N N . ARG A 1 106 ? 0.371 15.510 -6.688 1.00 95.06 106 ARG A N 1
ATOM 791 C CA . ARG A 1 106 ? 0.322 14.094 -6.326 1.00 95.06 106 ARG A CA 1
ATOM 792 C C . ARG A 1 106 ? 1.473 13.309 -6.936 1.00 95.06 106 ARG A C 1
ATOM 794 O O . ARG A 1 106 ? 1.863 13.542 -8.080 1.00 95.06 106 ARG A O 1
ATOM 801 N N . TRP A 1 107 ? 1.956 12.324 -6.188 1.00 96.12 107 TRP A N 1
ATOM 802 C CA . TRP A 1 107 ? 2.946 11.343 -6.629 1.00 96.12 107 TRP A CA 1
ATOM 803 C C . TRP A 1 107 ? 2.434 9.954 -6.305 1.00 96.12 107 TRP A C 1
ATOM 805 O O . TRP A 1 107 ? 2.075 9.685 -5.159 1.00 96.12 107 TRP A O 1
ATOM 815 N N . THR A 1 108 ? 2.385 9.078 -7.307 1.00 97.00 108 THR A N 1
ATOM 816 C CA . THR A 1 108 ? 1.719 7.783 -7.173 1.00 97.00 108 THR A CA 1
ATOM 817 C C . THR A 1 108 ? 2.590 6.628 -7.648 1.00 97.00 108 THR A C 1
ATOM 819 O O . THR A 1 108 ? 3.391 6.755 -8.574 1.00 97.00 108 THR A O 1
ATOM 822 N N . LEU A 1 109 ? 2.406 5.476 -7.011 1.00 96.88 109 LEU A N 1
ATOM 823 C CA . LEU A 1 109 ? 2.795 4.169 -7.521 1.00 96.88 109 LEU A CA 1
ATOM 824 C C . LEU A 1 109 ? 1.502 3.415 -7.814 1.00 96.88 109 LEU A C 1
ATOM 826 O O . LEU A 1 109 ? 0.763 3.090 -6.885 1.00 96.88 109 LEU A O 1
ATOM 830 N N . THR A 1 110 ? 1.223 3.160 -9.091 1.00 97.12 110 THR A N 1
ATOM 831 C CA . THR A 1 110 ? -0.006 2.483 -9.525 1.00 97.12 110 THR A CA 1
ATOM 832 C C . THR A 1 110 ? 0.349 1.198 -10.260 1.00 97.12 110 THR A C 1
ATOM 834 O O . THR A 1 110 ? 1.071 1.223 -11.253 1.00 97.12 110 THR A O 1
ATOM 837 N N . GLY A 1 111 ? -0.135 0.064 -9.758 1.00 95.62 111 GLY A N 1
ATOM 838 C CA . GLY A 1 111 ? 0.038 -1.238 -10.394 1.00 95.62 111 GLY A CA 1
ATOM 839 C C . GLY A 1 111 ? -0.942 -1.457 -11.548 1.00 95.62 111 GLY A C 1
ATOM 840 O O . GLY A 1 111 ? -1.996 -0.830 -11.605 1.00 95.62 111 GLY A O 1
ATOM 841 N N . LYS A 1 112 ? -0.641 -2.424 -12.423 1.00 92.62 112 LYS A N 1
ATOM 842 C CA . LYS A 1 112 ? -1.428 -2.762 -13.630 1.00 92.62 112 LYS A CA 1
ATOM 843 C C . LYS A 1 112 ? -2.925 -2.979 -13.382 1.00 92.62 112 LYS A C 1
ATOM 845 O O . LYS A 1 112 ? -3.744 -2.639 -14.224 1.00 92.62 112 LYS A O 1
ATOM 850 N N . ALA A 1 113 ? -3.281 -3.558 -12.236 1.00 94.81 113 ALA A N 1
ATOM 851 C CA . ALA A 1 113 ? -4.675 -3.812 -11.874 1.00 94.81 113 ALA A CA 1
ATOM 852 C C . ALA A 1 113 ? -5.383 -2.596 -11.246 1.00 94.81 113 ALA A C 1
ATOM 854 O O . ALA A 1 113 ? -6.591 -2.654 -11.063 1.00 94.81 113 ALA A O 1
ATOM 855 N N . GLY A 1 114 ? -4.653 -1.527 -10.902 1.00 95.44 114 GLY A N 1
ATOM 856 C CA . GLY A 1 114 ? -5.175 -0.309 -10.270 1.00 95.44 114 GLY A CA 1
ATOM 857 C C . GLY A 1 114 ? -4.902 -0.176 -8.765 1.00 95.44 114 GLY A C 1
ATOM 858 O O . GLY A 1 114 ? -5.412 0.748 -8.141 1.00 95.44 114 GLY A O 1
ATOM 859 N N . THR A 1 115 ? -4.121 -1.075 -8.151 1.00 98.00 115 THR A N 1
ATOM 860 C CA . THR A 1 115 ? -3.643 -0.872 -6.768 1.00 98.00 115 THR A CA 1
ATOM 861 C C . THR A 1 115 ? -2.738 0.350 -6.724 1.00 98.00 115 THR A C 1
ATOM 863 O O . THR A 1 115 ? -1.819 0.446 -7.538 1.00 98.00 115 THR A O 1
ATOM 866 N N . ARG A 1 116 ? -2.967 1.260 -5.780 1.00 97.94 116 ARG A N 1
ATOM 867 C CA . ARG A 1 116 ? -2.356 2.587 -5.773 1.00 97.94 116 ARG A CA 1
ATOM 868 C C . ARG A 1 116 ? -1.823 2.959 -4.396 1.00 97.94 116 ARG A C 1
ATOM 870 O O . ARG A 1 116 ? -2.490 2.756 -3.387 1.00 97.94 116 ARG A O 1
ATOM 877 N N . ILE A 1 117 ? -0.630 3.540 -4.382 1.00 98.25 117 ILE A N 1
ATOM 878 C CA . ILE A 1 117 ? -0.043 4.241 -3.236 1.00 98.25 117 ILE A CA 1
ATOM 879 C C . ILE A 1 117 ? 0.200 5.676 -3.672 1.00 98.25 117 ILE A C 1
ATOM 881 O O . ILE A 1 117 ? 0.764 5.878 -4.747 1.00 98.25 117 ILE A O 1
ATOM 885 N N . ALA A 1 118 ? -0.205 6.658 -2.876 1.00 97.94 118 ALA A N 1
ATOM 886 C CA . ALA A 1 118 ? -0.056 8.056 -3.250 1.00 97.94 118 ALA A CA 1
ATOM 887 C C . ALA A 1 118 ? 0.318 8.964 -2.087 1.00 97.94 118 ALA A C 1
ATOM 889 O O . ALA A 1 118 ? -0.159 8.788 -0.971 1.00 97.94 118 ALA A O 1
ATOM 890 N N . ILE A 1 119 ? 1.127 9.971 -2.404 1.00 97.62 119 ILE A N 1
ATOM 891 C CA . ILE A 1 119 ? 1.253 11.210 -1.639 1.00 97.62 119 ILE A CA 1
ATOM 892 C C . ILE A 1 119 ? 0.433 12.251 -2.395 1.00 97.62 119 ILE A C 1
ATOM 894 O O . ILE A 1 119 ? 0.623 12.402 -3.603 1.00 97.62 119 ILE A O 1
ATOM 898 N N . VAL A 1 120 ? -0.478 12.935 -1.709 1.00 95.94 120 VAL A N 1
ATOM 899 C CA . VAL A 1 120 ? -1.360 13.948 -2.297 1.00 95.94 120 VAL A CA 1
ATOM 900 C C . VAL A 1 120 ? -1.286 15.225 -1.463 1.00 95.94 120 VAL A C 1
ATOM 902 O O . VAL A 1 120 ? -1.459 15.188 -0.248 1.00 95.94 120 VAL A O 1
ATOM 905 N N . GLU A 1 121 ? -1.028 16.346 -2.128 1.00 93.62 121 GLU A N 1
ATOM 906 C CA . GLU A 1 121 ? -0.820 17.683 -1.568 1.00 93.62 121 GLU A CA 1
ATOM 907 C C . GLU A 1 121 ? -1.522 18.727 -2.458 1.00 93.62 121 GLU A C 1
ATOM 909 O O . GLU A 1 121 ? -0.891 19.495 -3.184 1.00 93.62 121 GLU A O 1
ATOM 914 N N . GLU A 1 122 ? -2.856 18.742 -2.435 1.00 89.31 122 GLU A N 1
ATOM 915 C CA . GLU A 1 122 ? -3.664 19.635 -3.288 1.00 89.31 122 GLU A CA 1
ATOM 916 C C . GLU A 1 122 ? -3.602 21.101 -2.832 1.00 89.31 122 GLU A C 1
ATOM 918 O O . GLU A 1 122 ? -3.720 22.032 -3.632 1.00 89.31 122 GLU A O 1
ATOM 923 N N . SER A 1 123 ? -3.409 21.326 -1.533 1.00 87.56 123 SER A N 1
ATOM 924 C CA . SER A 1 123 ? -3.325 22.647 -0.917 1.00 87.56 123 SER A CA 1
ATOM 925 C C . SER A 1 123 ? -2.562 22.600 0.410 1.00 87.56 123 SER A C 1
ATOM 927 O O . SER A 1 123 ? -2.310 21.538 0.982 1.00 87.56 123 SER A O 1
ATOM 929 N N . ALA A 1 124 ? -2.185 23.769 0.932 1.00 86.19 124 ALA A N 1
ATOM 930 C CA . ALA A 1 124 ? -1.559 23.849 2.247 1.00 86.19 124 ALA A CA 1
ATOM 931 C C . ALA A 1 124 ? -2.508 23.290 3.326 1.00 86.19 124 ALA A C 1
ATOM 933 O O . ALA A 1 124 ? -3.594 23.827 3.531 1.00 86.19 124 ALA A O 1
ATOM 934 N N . GLY A 1 125 ? -2.080 22.231 4.018 1.00 86.69 125 GLY A N 1
ATOM 935 C CA . GLY A 1 125 ? -2.844 21.590 5.094 1.00 86.69 125 GLY A CA 1
ATOM 936 C C . GLY A 1 125 ? -3.760 20.435 4.670 1.00 86.69 125 GLY A C 1
ATOM 937 O O . GLY A 1 125 ? -4.384 19.845 5.544 1.00 86.69 125 GLY A O 1
ATOM 938 N N . SER A 1 126 ? -3.814 20.077 3.381 1.00 90.56 126 SER A N 1
ATOM 939 C CA . SER A 1 126 ? -4.571 18.912 2.872 1.00 90.56 126 SER A CA 1
ATOM 940 C C . SER A 1 126 ? -3.678 17.714 2.526 1.00 90.56 126 SER A C 1
ATOM 942 O O . SER A 1 126 ? -4.078 16.813 1.787 1.00 90.56 126 SER A O 1
ATOM 944 N N . ALA A 1 127 ? -2.449 17.704 3.049 1.00 95.62 127 ALA A N 1
ATOM 945 C CA . ALA A 1 127 ? -1.504 16.626 2.810 1.00 95.62 127 ALA A CA 1
ATOM 946 C C . ALA A 1 127 ? -2.078 15.289 3.300 1.00 95.62 127 ALA A C 1
ATOM 948 O O . ALA A 1 127 ? -2.595 15.175 4.421 1.00 95.62 127 ALA A O 1
ATOM 949 N N . LYS A 1 128 ? -1.982 14.270 2.447 1.00 97.38 128 LYS A N 1
ATOM 950 C CA . LYS A 1 128 ? -2.430 12.915 2.756 1.00 97.38 128 LYS A CA 1
ATOM 951 C C . LYS A 1 128 ? -1.587 11.851 2.068 1.00 97.38 128 LYS A C 1
ATOM 953 O O . LYS A 1 128 ? -1.038 12.057 0.985 1.00 97.38 128 LYS A O 1
ATOM 958 N N . ILE A 1 129 ? -1.522 10.691 2.710 1.00 98.38 129 ILE A N 1
ATOM 959 C CA . ILE A 1 129 ? -0.983 9.455 2.150 1.00 98.38 129 ILE A CA 1
ATOM 960 C C . ILE A 1 129 ? -2.144 8.481 1.980 1.00 98.38 129 ILE A C 1
ATOM 962 O O . ILE A 1 129 ? -2.880 8.223 2.931 1.00 98.38 129 ILE A O 1
ATOM 966 N N . GLU A 1 130 ? -2.295 7.930 0.779 1.00 98.19 130 GLU A N 1
ATOM 967 C CA . GLU A 1 130 ? -3.388 7.029 0.413 1.00 98.19 130 GLU A CA 1
ATOM 968 C C . GLU A 1 130 ? -2.849 5.672 -0.048 1.00 98.19 130 GLU A C 1
ATOM 970 O O . GLU A 1 130 ? -1.875 5.595 -0.800 1.00 98.19 130 GLU A O 1
ATOM 975 N N . PHE A 1 131 ? -3.534 4.603 0.347 1.00 98.00 131 PHE A N 1
ATOM 976 C CA . PHE A 1 131 ? -3.334 3.245 -0.150 1.00 98.00 131 PHE A CA 1
ATOM 977 C C . PHE A 1 131 ? -4.690 2.712 -0.593 1.00 98.00 131 PHE A C 1
ATOM 979 O O . PHE A 1 131 ? -5.598 2.632 0.228 1.00 98.00 131 PHE A O 1
ATOM 986 N N . THR A 1 132 ? -4.858 2.351 -1.861 1.00 98.00 132 THR A N 1
ATOM 987 C CA . THR A 1 132 ? -6.144 1.861 -2.371 1.00 98.00 132 THR A CA 1
ATOM 988 C C . THR A 1 132 ? -5.977 0.633 -3.249 1.00 98.00 132 THR A C 1
ATOM 990 O O . THR A 1 132 ? -4.980 0.445 -3.948 1.00 98.00 132 THR A O 1
ATOM 993 N N . THR A 1 133 ? -6.982 -0.233 -3.203 1.00 98.12 133 THR A N 1
ATOM 994 C CA . THR A 1 133 ? -7.146 -1.337 -4.147 1.00 98.12 133 THR A CA 1
ATOM 995 C C . THR A 1 133 ? -8.279 -1.013 -5.124 1.00 98.12 133 THR A C 1
ATOM 997 O O . THR A 1 133 ? -9.189 -0.261 -4.769 1.00 98.12 133 THR A O 1
ATOM 1000 N N . PRO A 1 134 ? -8.291 -1.617 -6.325 1.00 96.38 134 PRO A N 1
ATOM 1001 C CA . PRO A 1 134 ? -9.331 -1.365 -7.333 1.00 96.38 134 PRO A CA 1
ATOM 1002 C C . PRO A 1 134 ? -10.744 -1.680 -6.841 1.00 96.38 134 PRO A C 1
ATOM 1004 O O . PRO A 1 134 ? -11.717 -1.078 -7.279 1.00 96.38 134 PRO A O 1
ATOM 1007 N N . ASN A 1 135 ? -10.844 -2.629 -5.910 1.00 94.94 135 ASN A N 1
ATOM 1008 C CA . ASN A 1 135 ? -12.104 -3.116 -5.366 1.00 94.94 135 ASN A CA 1
ATOM 1009 C C . ASN A 1 135 ? -12.483 -2.417 -4.051 1.00 94.94 135 ASN A C 1
ATOM 1011 O O . ASN A 1 135 ? -13.285 -2.954 -3.298 1.00 94.94 135 ASN A O 1
ATOM 1015 N N . GLY A 1 136 ? -11.900 -1.256 -3.742 1.00 92.88 136 GLY A N 1
ATOM 1016 C CA . GLY A 1 136 ? -12.404 -0.374 -2.686 1.00 92.88 136 GLY A CA 1
ATOM 1017 C C . GLY A 1 136 ? -11.865 -0.607 -1.274 1.00 92.88 136 GLY A C 1
ATOM 1018 O O . GLY A 1 136 ? -12.287 0.096 -0.368 1.00 92.88 136 GLY A O 1
ATOM 1019 N N . VAL A 1 137 ? -10.916 -1.526 -1.054 1.00 98.12 137 VAL A N 1
ATOM 1020 C CA . VAL A 1 137 ? -10.140 -1.509 0.205 1.00 98.12 137 VAL A CA 1
ATOM 1021 C C . VAL A 1 137 ? -9.223 -0.292 0.186 1.00 98.12 137 VAL A C 1
ATOM 1023 O O . VAL A 1 137 ? -8.500 -0.102 -0.800 1.00 98.12 137 VAL A O 1
ATOM 1026 N N . SER A 1 138 ? -9.233 0.500 1.257 1.00 98.19 138 SER A N 1
ATOM 1027 C CA . SER A 1 138 ? -8.495 1.759 1.338 1.00 98.19 138 SER A CA 1
ATOM 1028 C C . SER A 1 138 ? -7.896 2.040 2.713 1.00 98.19 138 SER A C 1
ATOM 1030 O O . SER A 1 138 ? -8.400 1.588 3.738 1.00 98.19 138 SER A O 1
ATOM 1032 N N . GLY A 1 139 ? -6.840 2.847 2.729 1.00 98.44 139 GLY A N 1
ATOM 1033 C CA . GLY A 1 139 ? -6.306 3.478 3.924 1.00 98.44 139 GLY A CA 1
ATOM 1034 C C . GLY A 1 139 ? -5.836 4.898 3.641 1.00 98.44 139 GLY A C 1
ATOM 1035 O O . GLY A 1 139 ? -5.258 5.151 2.582 1.00 98.44 139 GLY A O 1
ATOM 1036 N N . VAL A 1 140 ? -6.082 5.814 4.578 1.00 98.38 140 VAL A N 1
ATOM 1037 C CA . VAL A 1 140 ? -5.726 7.234 4.448 1.00 98.38 140 VAL A CA 1
ATOM 1038 C C . VAL A 1 140 ? -5.112 7.747 5.742 1.00 98.38 140 VAL A C 1
ATOM 1040 O O . VAL A 1 140 ? -5.675 7.551 6.820 1.00 98.38 140 VAL A O 1
ATOM 1043 N N . LEU A 1 141 ? -3.967 8.416 5.625 1.00 98.38 141 LEU A N 1
ATOM 1044 C CA . LEU A 1 141 ? -3.344 9.211 6.681 1.00 98.38 141 LEU A CA 1
ATOM 1045 C C . LEU A 1 141 ? -3.384 10.672 6.244 1.00 98.38 141 LEU A C 1
ATOM 1047 O O . LEU A 1 141 ? -2.987 10.971 5.122 1.00 98.38 141 LEU A O 1
ATOM 1051 N N . THR A 1 142 ? -3.831 11.578 7.102 1.00 97.50 142 THR A N 1
ATOM 1052 C CA . THR A 1 142 ? -3.880 13.016 6.798 1.00 97.50 142 THR A CA 1
ATOM 1053 C C . THR A 1 142 ? -3.686 13.839 8.062 1.00 97.50 142 THR A C 1
ATOM 1055 O O . THR A 1 142 ? -4.001 13.348 9.142 1.00 97.50 142 THR A O 1
ATOM 1058 N N . ASP A 1 143 ? -3.209 15.077 7.919 1.00 94.56 143 ASP A N 1
ATOM 1059 C CA . ASP A 1 143 ? -3.167 16.091 8.987 1.00 94.56 143 ASP A CA 1
ATOM 1060 C C . ASP A 1 143 ? -4.358 17.067 8.926 1.00 94.56 143 ASP A C 1
ATOM 1062 O O . ASP A 1 143 ? -4.527 17.926 9.800 1.00 94.56 143 ASP A O 1
ATOM 1066 N N . GLU A 1 144 ? -5.215 16.941 7.910 1.00 93.81 144 GLU A N 1
ATOM 1067 C CA . GLU A 1 144 ? -6.388 17.794 7.754 1.00 93.81 144 GLU A CA 1
ATOM 1068 C C . GLU A 1 144 ? -7.339 17.635 8.954 1.00 93.81 144 GLU A C 1
ATOM 1070 O O . GLU A 1 144 ? -7.552 16.538 9.476 1.00 93.81 144 GLU A O 1
ATOM 1075 N N . GLY A 1 145 ? -7.897 18.748 9.443 1.00 90.88 145 GLY A N 1
ATOM 1076 C CA . GLY A 1 145 ? -8.871 18.727 10.541 1.00 90.88 145 GLY A CA 1
ATOM 1077 C C . GLY A 1 145 ? -8.325 18.252 11.897 1.00 90.88 145 GLY A C 1
ATOM 1078 O O . GLY A 1 145 ? -9.104 17.811 12.738 1.00 90.88 145 GLY A O 1
ATOM 1079 N N . GLY A 1 146 ? -7.009 18.335 12.124 1.00 92.31 146 GLY A N 1
ATOM 1080 C CA . GLY A 1 146 ? -6.353 17.819 13.336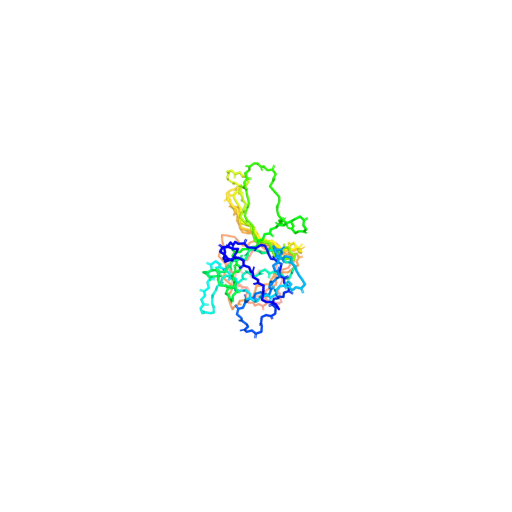 1.00 92.31 146 GLY A CA 1
ATOM 1081 C C . GLY A 1 146 ? -5.785 16.407 13.174 1.00 92.31 146 GLY A C 1
ATOM 1082 O O . GLY A 1 146 ? -5.198 15.876 14.114 1.00 92.31 146 GLY A O 1
ATOM 1083 N N . GLY A 1 147 ? -5.928 15.844 11.977 1.00 95.69 147 GLY A N 1
ATOM 1084 C CA . GLY A 1 147 ? -5.283 14.628 11.527 1.00 95.69 147 GLY A CA 1
ATOM 1085 C C . GLY A 1 147 ? -6.060 13.353 11.819 1.00 95.69 147 GLY A C 1
ATOM 1086 O O . GLY A 1 147 ? -6.767 13.234 12.816 1.00 95.69 147 GLY A O 1
ATOM 1087 N N . SER A 1 148 ? -5.952 12.374 10.926 1.00 97.50 148 SER A N 1
ATOM 1088 C CA . SER A 1 148 ? -6.596 11.075 11.095 1.00 97.50 148 SER A CA 1
ATOM 1089 C C . SER A 1 148 ? -5.854 9.951 10.383 1.00 97.50 148 SER A C 1
ATOM 1091 O O . SER A 1 148 ? -5.111 10.172 9.425 1.00 97.50 148 SER A O 1
ATOM 1093 N N . ILE A 1 149 ? -6.080 8.729 10.865 1.00 98.50 149 ILE A N 1
ATOM 1094 C CA . ILE A 1 149 ? -5.654 7.481 10.233 1.00 98.50 149 ILE A CA 1
ATOM 1095 C C . ILE A 1 149 ? -6.899 6.622 10.048 1.00 98.50 149 ILE A C 1
ATOM 1097 O O . ILE A 1 149 ? -7.597 6.334 11.018 1.00 98.50 149 ILE A O 1
ATOM 1101 N N . THR A 1 150 ? -7.175 6.204 8.819 1.00 98.19 150 THR A N 1
ATOM 1102 C CA . THR A 1 150 ? -8.335 5.377 8.470 1.00 98.19 150 THR A CA 1
ATOM 1103 C C . THR A 1 150 ? -7.897 4.138 7.708 1.00 98.19 150 THR A C 1
ATOM 1105 O O . THR A 1 150 ? -6.987 4.201 6.883 1.00 98.19 150 THR A O 1
ATOM 1108 N N . LEU A 1 151 ? -8.550 3.015 7.992 1.00 98.38 151 LEU A N 1
ATOM 1109 C CA . LEU A 1 151 ? -8.497 1.780 7.216 1.00 98.38 151 LEU A CA 1
ATOM 1110 C C . LEU A 1 151 ? -9.932 1.303 7.018 1.00 98.38 151 LEU A C 1
ATOM 1112 O O . LEU A 1 151 ? -10.678 1.217 7.993 1.00 98.38 151 LEU A O 1
ATOM 1116 N N . GLU A 1 152 ? -10.305 0.994 5.784 1.00 98.00 152 GLU A N 1
ATOM 1117 C CA . GLU A 1 152 ? -11.667 0.625 5.407 1.00 98.00 152 GLU A CA 1
ATOM 1118 C C . GLU A 1 152 ? -11.653 -0.487 4.356 1.00 98.00 152 GLU A C 1
ATOM 1120 O O . GLU A 1 152 ? -10.828 -0.490 3.437 1.00 98.00 152 GLU A O 1
ATOM 1125 N N . ASP A 1 153 ? -12.558 -1.451 4.507 1.00 97.31 153 ASP A N 1
ATOM 1126 C CA . ASP A 1 153 ? -12.842 -2.448 3.480 1.00 97.31 153 ASP A CA 1
ATOM 1127 C C . ASP A 1 153 ? -14.142 -2.137 2.724 1.00 97.31 153 ASP A C 1
ATOM 1129 O O . ASP A 1 153 ? -14.953 -1.305 3.122 1.00 97.31 153 ASP A O 1
ATOM 1133 N N . ILE A 1 154 ? -14.387 -2.866 1.635 1.00 96.25 154 ILE A N 1
ATOM 1134 C CA . ILE A 1 154 ? -15.612 -2.710 0.833 1.00 96.25 154 ILE A CA 1
ATOM 1135 C C . ILE A 1 154 ? -16.898 -3.137 1.571 1.00 96.25 154 ILE A C 1
ATOM 1137 O O . ILE A 1 154 ? -18.005 -2.867 1.115 1.00 96.25 154 ILE A O 1
ATOM 1141 N N . SER A 1 155 ? -16.775 -3.837 2.700 1.00 96.12 155 SER A N 1
ATOM 1142 C CA . SER A 1 155 ? -17.905 -4.363 3.473 1.00 96.12 155 SER A CA 1
ATOM 1143 C C . SER A 1 155 ? -18.328 -3.427 4.610 1.00 96.12 155 SER A C 1
ATOM 1145 O O . SER A 1 155 ? -19.161 -3.819 5.432 1.00 96.12 155 SER A O 1
ATOM 1147 N N . GLY A 1 156 ? -17.768 -2.215 4.678 1.00 94.38 156 GLY A N 1
ATOM 1148 C CA . GLY A 1 156 ? -18.062 -1.223 5.711 1.00 94.38 156 GLY A CA 1
ATOM 1149 C C . GLY A 1 156 ? -17.423 -1.527 7.069 1.00 94.38 156 GLY A C 1
ATOM 1150 O O . GLY A 1 156 ? -17.865 -0.987 8.085 1.00 94.38 156 GLY A O 1
ATOM 1151 N N . ASN A 1 157 ? -16.420 -2.408 7.121 1.00 97.88 157 ASN A N 1
ATOM 1152 C CA . ASN A 1 157 ? -15.580 -2.547 8.306 1.00 97.88 157 ASN A CA 1
ATOM 1153 C C . ASN A 1 157 ? -14.512 -1.456 8.278 1.00 97.88 157 ASN A C 1
ATOM 1155 O O . ASN A 1 157 ? -13.862 -1.248 7.251 1.00 97.88 157 ASN A O 1
ATOM 1159 N N . SER A 1 158 ? -14.295 -0.790 9.410 1.00 98.00 158 SER A N 1
ATOM 1160 C CA . SER A 1 158 ? -13.308 0.280 9.484 1.00 98.00 158 SER A CA 1
ATOM 1161 C C . SER A 1 158 ? -12.638 0.409 10.845 1.00 98.00 158 SER A C 1
ATOM 1163 O O . SER A 1 158 ? -13.179 0.040 11.892 1.00 98.00 158 SER A O 1
ATOM 1165 N N . VAL A 1 159 ? -11.423 0.951 10.817 1.00 98.50 159 VAL A N 1
ATOM 1166 C CA . VAL A 1 159 ? -10.685 1.400 11.997 1.00 98.50 159 VAL A CA 1
ATOM 1167 C C . VAL A 1 159 ? -10.243 2.832 11.744 1.00 98.50 159 VAL A C 1
ATOM 1169 O O . VAL A 1 159 ? -9.552 3.102 10.761 1.00 98.50 159 VAL A O 1
ATOM 1172 N N . LYS A 1 160 ? -10.644 3.745 12.628 1.00 98.19 160 LYS A N 1
ATOM 1173 C CA . LYS A 1 160 ? -10.344 5.173 12.522 1.00 98.19 160 LYS A CA 1
ATOM 1174 C C . LYS A 1 160 ? -9.717 5.691 13.807 1.00 98.19 160 LYS A C 1
ATOM 1176 O O . LYS A 1 160 ? -10.245 5.457 14.891 1.00 98.19 160 LYS A O 1
ATOM 1181 N N . LEU A 1 161 ? -8.596 6.388 13.674 1.00 98.50 161 LEU A N 1
ATOM 1182 C CA . LEU A 1 161 ? -7.952 7.159 14.729 1.00 98.50 161 LEU A CA 1
ATOM 1183 C C . LEU A 1 161 ? -8.081 8.629 14.347 1.00 98.50 161 LEU A C 1
ATOM 1185 O O . LEU A 1 161 ? -7.685 9.017 13.250 1.00 98.50 161 LEU A O 1
ATOM 1189 N N . GLU A 1 162 ? -8.652 9.434 15.228 1.00 97.25 162 GLU A N 1
ATOM 1190 C CA . GLU A 1 162 ? -8.957 10.841 14.981 1.00 97.25 162 GLU A CA 1
ATOM 1191 C C . GLU A 1 162 ? -8.885 11.639 16.293 1.00 97.25 162 GLU A C 1
ATOM 1193 O O . GLU A 1 162 ? -8.822 11.042 17.371 1.00 97.25 162 GLU A O 1
ATOM 1198 N N . PRO A 1 163 ? -8.930 12.983 16.263 1.00 96.75 163 PRO A N 1
ATOM 1199 C CA . PRO A 1 163 ? -8.792 13.786 17.476 1.00 96.75 163 PRO A CA 1
ATOM 1200 C C . PRO A 1 163 ? -9.919 13.526 18.484 1.00 96.75 163 PRO A C 1
ATOM 1202 O O . PRO A 1 163 ? -9.730 13.694 19.686 1.00 96.75 163 PRO A O 1
ATOM 1205 N N . ALA A 1 164 ? -11.085 13.085 18.001 1.00 95.69 164 ALA A N 1
ATOM 1206 C CA . ALA A 1 164 ? -12.223 12.708 18.832 1.00 95.69 164 ALA A CA 1
ATOM 1207 C C . ALA A 1 164 ? -12.066 11.333 19.516 1.00 95.69 164 ALA A C 1
ATOM 1209 O O . ALA A 1 164 ? -12.798 11.050 20.463 1.00 95.69 164 ALA A O 1
ATOM 1210 N N . GLY A 1 165 ? -11.134 10.482 19.070 1.00 97.06 165 GLY A N 1
ATOM 1211 C CA . GLY A 1 165 ? -10.886 9.168 19.661 1.00 97.06 165 GLY A CA 1
ATOM 1212 C C . GLY A 1 165 ? -10.551 8.076 18.645 1.00 97.06 165 GLY A C 1
ATOM 1213 O O . GLY A 1 165 ? -10.066 8.334 17.546 1.00 97.06 165 GLY A O 1
ATOM 1214 N N . ILE A 1 166 ? -10.798 6.826 19.044 1.00 98.12 166 ILE A N 1
ATOM 1215 C CA . ILE A 1 166 ? -10.561 5.638 18.219 1.00 98.12 166 ILE A CA 1
ATOM 1216 C C . ILE A 1 166 ? -11.889 4.914 18.020 1.00 98.12 166 ILE A C 1
ATOM 1218 O O . ILE A 1 166 ? -12.553 4.566 18.997 1.00 98.12 166 ILE A O 1
ATOM 1222 N N . THR A 1 167 ? -12.240 4.646 16.765 1.00 97.94 167 THR A N 1
ATOM 1223 C CA . THR A 1 167 ? -13.454 3.918 16.383 1.00 97.94 167 THR A CA 1
ATOM 1224 C C . THR A 1 167 ? -13.082 2.619 15.682 1.00 97.94 167 THR A C 1
ATOM 1226 O O . THR A 1 167 ? -12.265 2.613 14.761 1.00 97.94 167 THR A O 1
ATOM 1229 N N . VAL A 1 168 ? -13.709 1.520 16.103 1.00 98.00 168 VAL A N 1
ATOM 1230 C CA . VAL A 1 168 ? -13.665 0.223 15.418 1.00 98.00 168 VAL A CA 1
ATOM 1231 C C . VAL A 1 168 ? -15.090 -0.136 15.024 1.00 98.00 168 VAL A C 1
ATOM 1233 O O . VAL A 1 168 ? -15.924 -0.394 15.891 1.00 98.00 168 VAL A O 1
ATOM 1236 N N . GLN A 1 169 ? -15.364 -0.154 13.724 1.00 97.38 169 GLN A N 1
ATOM 1237 C CA . GLN A 1 169 ? -16.653 -0.531 13.162 1.00 97.38 169 GLN A CA 1
ATOM 1238 C C . GLN A 1 169 ? -16.531 -1.888 12.477 1.00 97.38 169 GLN A C 1
ATOM 1240 O O . GLN A 1 169 ? -15.627 -2.116 11.675 1.00 97.38 169 GLN A O 1
ATOM 1245 N N . ALA A 1 170 ? -17.483 -2.774 12.755 1.00 97.62 170 ALA A N 1
ATOM 1246 C CA . ALA A 1 170 ? -17.670 -3.989 11.978 1.00 97.62 170 ALA A CA 1
ATOM 1247 C C . ALA A 1 170 ? -19.115 -4.078 11.495 1.00 97.62 170 ALA A C 1
ATOM 1249 O O . ALA A 1 170 ? -20.043 -3.797 12.254 1.00 97.62 170 ALA A O 1
ATOM 1250 N N . SER A 1 171 ? -19.314 -4.494 10.250 1.00 95.56 171 SER A N 1
ATOM 1251 C CA . SER A 1 171 ? -20.642 -4.715 9.672 1.00 95.56 171 SER A CA 1
ATOM 1252 C C . SER A 1 171 ? -21.269 -6.043 10.106 1.00 95.56 171 SER A C 1
ATOM 1254 O O . SER A 1 171 ? -22.479 -6.222 9.985 1.00 95.56 171 SER A O 1
ATOM 1256 N N . ALA A 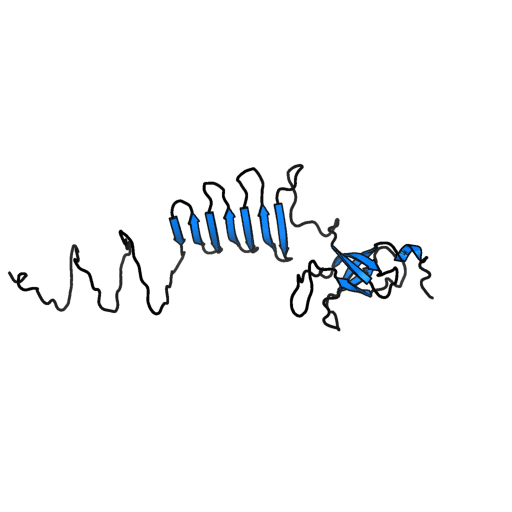1 172 ? -20.469 -6.964 10.653 1.00 96.25 172 ALA A N 1
ATOM 1257 C CA . ALA A 1 172 ? -20.948 -8.249 11.158 1.00 96.25 172 ALA A CA 1
ATOM 1258 C C . ALA A 1 172 ? -20.464 -8.552 12.581 1.00 96.25 172 ALA A C 1
ATOM 1260 O O . ALA A 1 172 ? -21.235 -8.486 13.536 1.00 96.25 172 ALA A O 1
ATOM 1261 N N . LYS A 1 173 ? -19.195 -8.936 12.743 1.00 95.94 173 LYS A N 1
ATOM 1262 C CA . LYS A 1 173 ? -18.674 -9.441 14.017 1.00 95.94 173 LYS A CA 1
ATOM 1263 C C . LYS A 1 173 ? -17.269 -8.926 14.276 1.00 95.94 173 LYS A C 1
ATOM 1265 O O . LYS A 1 173 ? -16.380 -9.116 13.454 1.00 95.94 173 LYS A O 1
ATOM 1270 N N . VAL A 1 174 ? -17.050 -8.416 15.485 1.00 97.25 174 VAL A N 1
ATOM 1271 C CA . VAL A 1 174 ? -15.710 -8.240 16.058 1.00 97.25 174 VAL A CA 1
ATOM 1272 C C . VAL A 1 174 ? -15.378 -9.469 16.911 1.00 97.25 174 VAL A C 1
ATOM 1274 O O . VAL A 1 174 ? -16.194 -9.904 17.722 1.00 97.25 174 VAL A O 1
ATOM 1277 N N . THR A 1 175 ? -14.193 -10.060 16.727 1.00 97.56 175 THR A N 1
ATOM 1278 C CA . THR A 1 175 ? -13.693 -11.162 17.571 1.00 97.56 175 THR A CA 1
ATOM 1279 C C . THR A 1 175 ? -12.348 -10.775 18.171 1.00 97.56 175 THR A C 1
ATOM 1281 O O . THR A 1 175 ? -11.430 -10.430 17.435 1.00 97.56 175 THR A O 1
ATOM 1284 N N . VAL A 1 176 ? -12.217 -10.886 19.494 1.00 97.12 176 VAL A N 1
ATOM 1285 C CA . VAL A 1 176 ? -10.965 -10.638 20.221 1.00 97.12 176 VAL A CA 1
ATOM 1286 C C . VAL A 1 176 ? -10.514 -11.947 20.861 1.00 97.12 176 VAL A C 1
ATOM 1288 O O . VAL A 1 176 ? -11.126 -12.413 21.818 1.00 97.12 176 VAL A O 1
ATOM 1291 N N . ASN A 1 177 ? -9.461 -12.557 20.311 1.00 96.38 177 ASN A N 1
ATOM 1292 C CA . ASN A 1 177 ? -8.843 -13.762 20.865 1.00 96.38 177 ASN A CA 1
ATOM 1293 C C . ASN A 1 177 ? -7.519 -13.382 21.523 1.00 96.38 177 ASN A C 1
ATOM 1295 O O . ASN A 1 177 ? -6.602 -12.920 20.847 1.00 96.38 177 ASN A O 1
ATOM 1299 N N . ALA A 1 178 ? -7.414 -13.595 22.828 1.00 97.06 178 ALA A N 1
ATOM 1300 C CA . ALA A 1 178 ? -6.195 -13.361 23.587 1.00 97.06 178 ALA A CA 1
ATOM 1301 C C . ALA A 1 178 ? -6.157 -14.295 24.801 1.00 97.06 178 ALA A C 1
ATOM 1303 O O . ALA A 1 178 ? -7.203 -14.746 25.269 1.00 97.06 178 ALA A O 1
ATOM 1304 N N . SER A 1 179 ? -4.963 -14.565 25.334 1.00 98.12 179 SER A N 1
ATOM 1305 C CA . SER A 1 179 ? -4.816 -15.271 26.617 1.00 98.12 179 SER A CA 1
ATOM 1306 C C . SER A 1 179 ? -5.376 -14.453 27.785 1.00 98.12 179 SER A C 1
ATOM 1308 O O . SER A 1 179 ? -5.916 -15.019 28.732 1.00 98.12 179 SER A O 1
ATOM 1310 N N . GLN A 1 180 ? -5.266 -13.125 27.706 1.00 97.00 180 GLN A N 1
ATOM 1311 C CA . GLN A 1 180 ? -5.828 -12.174 28.655 1.00 97.00 180 GLN A CA 1
ATOM 1312 C C . GLN A 1 180 ? -6.218 -10.885 27.922 1.00 97.00 180 GLN A C 1
ATOM 1314 O O . GLN A 1 180 ? -5.482 -10.413 27.057 1.00 97.00 180 GLN A O 1
ATOM 1319 N N . VAL A 1 181 ? -7.359 -10.301 28.295 1.00 97.38 181 VAL A N 1
ATOM 1320 C CA . VAL A 1 181 ? -7.785 -8.962 27.866 1.00 97.38 181 VAL A CA 1
ATOM 1321 C C . VAL A 1 181 ? -7.929 -8.101 29.117 1.00 97.38 181 VAL A C 1
ATOM 1323 O O . VAL A 1 181 ? -8.700 -8.445 30.009 1.00 97.38 181 VAL A O 1
ATOM 1326 N N . ALA A 1 182 ? -7.185 -6.998 29.192 1.00 97.19 182 ALA A N 1
ATOM 1327 C CA . ALA A 1 182 ? -7.290 -6.014 30.265 1.00 97.19 182 ALA A CA 1
ATOM 1328 C C . ALA A 1 182 ? -7.901 -4.720 29.714 1.00 97.19 182 ALA A C 1
ATOM 1330 O O . ALA A 1 182 ? -7.420 -4.186 28.717 1.00 97.19 182 ALA A O 1
ATOM 1331 N N . VAL A 1 183 ? -8.952 -4.220 30.366 1.00 97.00 183 VAL A N 1
ATOM 1332 C CA . VAL A 1 183 ? -9.639 -2.975 29.993 1.00 97.00 183 VAL A CA 1
ATOM 1333 C C . VAL A 1 183 ? -9.630 -2.045 31.199 1.00 97.00 183 VAL A C 1
ATOM 1335 O O . VAL A 1 183 ? -10.162 -2.392 32.249 1.00 97.00 183 VAL A O 1
ATOM 1338 N N . SER A 1 184 ? -9.020 -0.869 31.047 1.00 97.19 184 SER A N 1
ATOM 1339 C CA . SER A 1 184 ? -8.981 0.179 32.069 1.00 97.19 184 SER A CA 1
ATOM 1340 C C . SER A 1 184 ? -9.531 1.466 31.474 1.00 97.19 184 SER A C 1
ATOM 1342 O O . SER A 1 184 ? -8.936 2.033 30.561 1.00 97.19 184 SER A O 1
ATOM 1344 N N . ALA A 1 185 ? -10.668 1.922 31.985 1.00 97.50 185 ALA A N 1
ATOM 1345 C CA . ALA A 1 185 ? -11.328 3.150 31.563 1.00 97.50 185 ALA A CA 1
ATOM 1346 C C . ALA A 1 185 ? -12.095 3.747 32.747 1.00 97.50 185 ALA A C 1
ATOM 1348 O O . ALA A 1 185 ? -12.476 3.022 33.665 1.00 97.50 185 ALA A O 1
ATOM 1349 N N . GLY A 1 186 ? -12.363 5.056 32.710 1.00 98.06 186 GLY A N 1
ATOM 1350 C CA . GLY A 1 186 ? -13.235 5.692 33.706 1.00 98.06 186 GLY A CA 1
ATOM 1351 C C . GLY A 1 186 ? -14.668 5.145 33.675 1.00 98.06 186 GLY A C 1
ATOM 1352 O O . GLY A 1 186 ? -15.352 5.141 34.693 1.00 98.06 186 GLY A O 1
ATOM 1353 N N . MET A 1 187 ? -15.108 4.648 32.516 1.00 96.94 187 MET A N 1
ATOM 1354 C CA . MET A 1 187 ? -16.389 3.978 32.321 1.00 96.94 187 MET A CA 1
ATOM 1355 C C . MET A 1 187 ? -16.275 2.986 31.161 1.00 96.94 187 MET A C 1
ATOM 1357 O O . MET A 1 187 ? -15.672 3.301 30.136 1.00 96.94 187 MET A O 1
ATOM 1361 N N . VAL A 1 188 ? -16.877 1.805 31.316 1.00 97.44 188 VAL A N 1
ATOM 1362 C CA . VAL A 1 188 ? -17.092 0.847 30.224 1.00 97.44 188 VAL A CA 1
ATOM 1363 C C . VAL A 1 188 ? -18.594 0.712 30.019 1.00 97.44 188 VAL A C 1
ATOM 1365 O O . VAL A 1 188 ? -19.297 0.186 30.881 1.00 97.44 188 VAL A O 1
ATOM 1368 N N . THR A 1 189 ? -19.078 1.190 28.879 1.00 97.38 189 THR A N 1
ATOM 1369 C CA . THR A 1 189 ? -20.488 1.097 28.493 1.00 97.38 189 THR A CA 1
ATOM 1370 C C . THR A 1 189 ? -20.674 -0.091 27.560 1.00 97.38 189 THR A C 1
ATOM 1372 O O . THR A 1 189 ? -19.973 -0.201 26.557 1.00 97.38 189 THR A O 1
ATOM 1375 N N . VAL A 1 190 ? -21.622 -0.975 27.877 1.00 96.44 190 VAL A N 1
ATOM 1376 C CA . VAL A 1 190 ? -21.988 -2.115 27.026 1.00 96.44 190 VAL A CA 1
ATOM 1377 C C . VAL A 1 190 ? -23.457 -1.987 26.650 1.00 96.44 190 VAL A C 1
ATOM 1379 O O . VAL A 1 190 ? -24.333 -2.352 27.430 1.00 96.44 190 VAL A O 1
ATOM 1382 N N . ASP A 1 191 ? -23.713 -1.453 25.458 1.00 96.50 191 ASP A N 1
ATOM 1383 C CA . ASP A 1 191 ? -25.051 -1.392 24.869 1.00 96.50 191 ASP A CA 1
ATOM 1384 C C . ASP A 1 191 ? -25.265 -2.626 23.986 1.00 96.50 191 ASP A C 1
ATOM 1386 O O . ASP A 1 191 ? -24.818 -2.695 22.840 1.00 96.50 191 ASP A O 1
ATOM 1390 N N . ALA A 1 192 ? -25.852 -3.667 24.573 1.00 96.44 192 ALA A N 1
ATOM 1391 C CA . ALA A 1 192 ? -26.105 -4.929 23.897 1.00 96.44 192 ALA A CA 1
ATOM 1392 C C . ALA A 1 192 ? -27.415 -5.544 24.387 1.00 96.44 192 ALA A C 1
ATOM 1394 O O . ALA A 1 192 ? -27.733 -5.496 25.574 1.00 96.44 192 ALA A O 1
ATOM 1395 N N . GLY A 1 193 ? -28.128 -6.231 23.487 1.00 96.88 193 GLY A N 1
ATOM 1396 C CA . GLY A 1 193 ? -29.307 -7.016 23.870 1.00 96.88 193 GLY A CA 1
ATOM 1397 C C . GLY A 1 193 ? -28.980 -8.149 24.851 1.00 96.88 193 GLY A C 1
ATOM 1398 O O . GLY A 1 193 ? -29.841 -8.568 25.620 1.00 96.88 193 GLY A O 1
ATOM 1399 N N . MET A 1 194 ? -27.735 -8.644 24.846 1.00 95.81 194 MET A N 1
ATOM 1400 C CA . MET A 1 194 ? -27.245 -9.606 25.829 1.00 95.81 194 MET A CA 1
ATOM 1401 C C . MET A 1 194 ? -25.724 -9.557 25.973 1.00 95.81 194 MET A C 1
ATOM 1403 O O . MET A 1 194 ? -25.000 -9.673 24.986 1.00 95.81 194 MET A O 1
ATOM 1407 N N . SER A 1 195 ? -25.254 -9.509 27.219 1.00 96.50 195 SER A N 1
ATOM 1408 C CA . SER A 1 195 ? -23.844 -9.677 27.584 1.00 96.50 195 SER A CA 1
ATOM 1409 C C . SER A 1 195 ? -23.660 -11.028 28.265 1.00 96.50 195 SER A C 1
ATOM 1411 O O . SER A 1 195 ? -24.183 -11.257 29.355 1.00 96.50 195 SER A O 1
ATOM 1413 N N . ARG A 1 196 ? -22.943 -11.950 27.614 1.00 96.38 196 ARG A N 1
ATOM 1414 C CA . ARG A 1 196 ? -22.730 -13.310 28.125 1.00 96.38 196 ARG A CA 1
ATOM 1415 C C . ARG A 1 196 ? -21.314 -13.474 28.662 1.00 96.38 196 ARG A C 1
ATOM 1417 O O . ARG A 1 196 ? -20.352 -13.400 27.907 1.00 96.38 196 ARG A O 1
ATOM 1424 N N . PHE A 1 197 ? -21.215 -13.827 29.938 1.00 96.00 197 PHE A N 1
ATOM 1425 C CA . PHE A 1 197 ? -19.975 -14.249 30.583 1.00 96.00 197 PHE A CA 1
ATOM 1426 C C . PHE A 1 197 ? -20.078 -15.742 30.900 1.00 96.00 197 PHE A C 1
ATOM 1428 O O . PHE A 1 197 ? -21.042 -16.180 31.520 1.00 96.00 197 PHE A O 1
ATOM 1435 N N . SER A 1 198 ? -19.125 -16.549 30.429 1.00 95.62 198 SER A N 1
ATOM 1436 C CA . SER A 1 198 ? -19.114 -18.001 30.680 1.00 95.62 198 SER A CA 1
ATOM 1437 C C . SER A 1 198 ? -18.464 -18.389 32.010 1.00 95.62 198 SER A C 1
ATOM 1439 O O . SER A 1 198 ? -18.530 -19.553 32.392 1.00 95.62 198 SER A O 1
ATOM 1441 N N . GLY A 1 199 ? -17.791 -17.441 32.666 1.00 93.62 199 GLY A N 1
ATOM 1442 C CA . GLY A 1 199 ? -17.058 -17.642 33.913 1.00 93.62 199 GLY A CA 1
ATOM 1443 C C . GLY A 1 199 ? -17.580 -16.768 35.050 1.00 93.62 199 GLY A C 1
ATOM 1444 O O . GLY A 1 199 ? -18.729 -16.330 35.046 1.00 93.62 199 GLY A O 1
ATOM 1445 N N . VAL A 1 200 ? -16.712 -16.514 36.027 1.00 93.19 200 VAL A N 1
ATOM 1446 C CA . VAL A 1 200 ? -17.021 -15.675 37.190 1.00 93.19 200 VAL A CA 1
ATOM 1447 C C . VAL A 1 200 ? -16.907 -14.200 36.813 1.00 93.19 200 VAL A C 1
ATOM 1449 O O . VAL A 1 200 ? -15.911 -13.783 36.224 1.00 93.19 200 VAL A O 1
ATOM 1452 N N . VAL A 1 201 ? -17.912 -13.411 37.191 1.00 94.81 201 VAL A N 1
ATOM 1453 C CA . VAL A 1 201 ? -17.868 -11.947 37.127 1.00 94.81 201 VAL A CA 1
ATOM 1454 C C . VAL A 1 201 ? -17.568 -11.428 38.528 1.00 94.81 201 VAL A C 1
ATOM 1456 O O . VAL A 1 201 ? -18.358 -11.640 39.446 1.00 94.81 201 VAL A O 1
ATOM 1459 N N . GLN A 1 202 ? -16.423 -10.769 38.696 1.00 95.38 202 GLN A N 1
ATOM 1460 C CA . GLN A 1 202 ? -16.060 -10.080 39.933 1.00 95.38 202 GLN A CA 1
ATOM 1461 C C . GLN A 1 202 ? -16.268 -8.575 39.750 1.00 95.38 202 GLN A C 1
ATOM 1463 O O . GLN A 1 202 ? -15.733 -7.980 38.817 1.00 95.38 202 GLN A O 1
ATOM 1468 N N . CYS A 1 203 ? -17.041 -7.969 40.645 1.00 95.12 203 CYS A N 1
ATOM 1469 C CA . CYS A 1 203 ? -17.285 -6.531 40.701 1.00 95.12 203 CYS A CA 1
ATOM 1470 C C . CYS A 1 203 ? -17.522 -6.104 42.155 1.00 95.12 203 CYS A C 1
ATOM 1472 O O . CYS A 1 203 ? -18.047 -6.893 42.941 1.00 95.12 203 CYS A O 1
ATOM 1474 N N . ASP A 1 204 ? -17.198 -4.857 42.496 1.00 95.75 204 ASP A N 1
ATOM 1475 C CA . ASP A 1 204 ? -17.403 -4.336 43.856 1.00 95.75 204 ASP A CA 1
ATOM 1476 C C . ASP A 1 204 ? -18.881 -4.075 44.163 1.00 95.75 204 ASP A C 1
ATOM 1478 O O . ASP A 1 204 ? -19.359 -4.302 45.273 1.00 95.75 204 ASP A O 1
ATOM 1482 N N . THR A 1 205 ? -19.635 -3.578 43.183 1.00 93.31 205 THR A N 1
ATOM 1483 C CA . THR A 1 205 ? -21.068 -3.303 43.323 1.00 93.31 205 THR A CA 1
ATOM 1484 C C . THR A 1 205 ? -21.777 -3.588 42.008 1.00 93.31 205 THR A C 1
ATOM 1486 O O . THR A 1 205 ? -21.404 -3.054 40.965 1.00 93.31 205 THR A O 1
ATOM 1489 N N . LEU A 1 206 ? -22.821 -4.416 42.069 1.00 93.38 206 LEU A N 1
ATOM 1490 C CA . LEU A 1 206 ? -23.737 -4.655 40.958 1.00 93.38 206 LEU A CA 1
ATOM 1491 C C . LEU A 1 206 ? -25.030 -3.875 41.202 1.00 93.38 206 LEU A C 1
ATOM 1493 O O . LEU A 1 206 ? -25.725 -4.118 42.187 1.00 93.38 206 LEU A O 1
ATOM 1497 N N . ILE A 1 207 ? -25.369 -2.977 40.281 1.00 94.50 207 ILE A N 1
ATOM 1498 C CA . ILE A 1 207 ? -26.666 -2.297 40.246 1.00 94.50 207 ILE A CA 1
ATOM 1499 C C . ILE A 1 207 ? -27.428 -2.842 39.041 1.00 94.50 207 ILE A C 1
ATOM 1501 O O . ILE A 1 207 ? -26.986 -2.689 37.906 1.00 94.50 207 ILE A O 1
ATOM 1505 N N . ALA A 1 208 ? -28.564 -3.493 39.285 1.00 94.50 208 ALA A N 1
ATOM 1506 C CA . ALA A 1 208 ? -29.410 -4.065 38.244 1.00 94.50 208 ALA A CA 1
ATOM 1507 C C . ALA A 1 208 ? -30.887 -3.921 38.622 1.00 94.50 208 ALA A C 1
ATOM 1509 O O . ALA A 1 208 ? -31.246 -4.045 39.792 1.00 94.50 208 ALA A O 1
ATOM 1510 N N . THR A 1 209 ? -31.754 -3.707 37.630 1.00 95.75 209 THR A N 1
ATOM 1511 C CA . THR A 1 209 ? -33.213 -3.674 37.837 1.00 95.75 209 THR A CA 1
ATOM 1512 C C . THR A 1 209 ? -33.737 -5.019 38.331 1.00 95.75 209 THR A C 1
ATOM 1514 O O . THR A 1 209 ? -34.678 -5.086 39.117 1.00 95.75 209 THR A O 1
ATOM 1517 N N . THR A 1 210 ? -33.148 -6.114 37.854 1.00 92.81 210 THR A N 1
ATOM 1518 C CA . THR A 1 210 ? -33.516 -7.470 38.251 1.00 92.81 210 THR A CA 1
ATOM 1519 C C . THR A 1 210 ? -32.296 -8.369 38.151 1.00 92.81 210 THR A C 1
ATOM 1521 O O . THR A 1 210 ? -31.536 -8.294 37.187 1.00 92.81 210 THR A O 1
ATOM 1524 N N . VAL A 1 211 ? -32.136 -9.240 39.142 1.00 91.69 211 VAL A N 1
ATOM 1525 C CA . VAL A 1 211 ? -31.143 -10.313 39.138 1.00 91.69 211 VAL A CA 1
ATOM 1526 C C . VAL A 1 211 ? -31.900 -11.624 39.297 1.00 91.69 211 VAL A C 1
ATOM 1528 O O . VAL A 1 211 ? -32.658 -11.789 40.250 1.00 91.69 211 VAL A O 1
ATOM 1531 N N . VAL A 1 212 ? -31.709 -12.549 38.357 1.00 90.38 212 VAL A N 1
ATOM 1532 C CA . VAL A 1 212 ? -32.306 -13.890 38.399 1.00 90.38 212 VAL A CA 1
ATOM 1533 C C . VAL A 1 212 ? -31.179 -14.907 38.484 1.00 90.38 212 VAL A C 1
ATOM 1535 O O . VAL A 1 212 ? -30.287 -14.921 37.639 1.00 90.38 212 VAL A O 1
ATOM 1538 N N . GLY A 1 213 ? -31.224 -15.766 39.496 1.00 89.38 213 GLY A N 1
ATOM 1539 C CA . GLY A 1 213 ? -30.260 -16.842 39.688 1.00 89.38 213 GLY A CA 1
ATOM 1540 C C . GLY A 1 213 ? -30.938 -18.073 40.272 1.00 89.38 213 GLY A C 1
ATOM 1541 O O . GLY A 1 213 ? -31.904 -17.958 41.021 1.00 89.38 213 GLY A O 1
ATOM 1542 N N . THR A 1 214 ? -30.429 -19.258 39.938 1.00 90.81 214 THR A N 1
ATOM 1543 C CA . THR A 1 214 ? -30.897 -20.527 40.526 1.00 90.81 214 THR A CA 1
ATOM 1544 C C . THR A 1 214 ? -30.541 -20.639 42.005 1.00 90.81 214 THR A C 1
ATOM 1546 O O . THR A 1 214 ? -31.210 -21.336 42.759 1.00 90.81 214 THR A O 1
ATOM 1549 N N . THR A 1 215 ? -29.467 -19.966 42.410 1.00 86.19 215 THR A N 1
ATOM 1550 C CA . THR A 1 215 ? -28.936 -19.950 43.769 1.00 86.19 215 THR A CA 1
ATOM 1551 C C . THR A 1 215 ? -28.347 -18.580 44.049 1.00 86.19 215 THR A C 1
ATOM 1553 O O . THR A 1 215 ? -27.649 -18.020 43.204 1.00 86.19 215 THR A O 1
ATOM 1556 N N . TYR A 1 216 ? -28.586 -18.068 45.248 1.00 85.31 216 TYR A N 1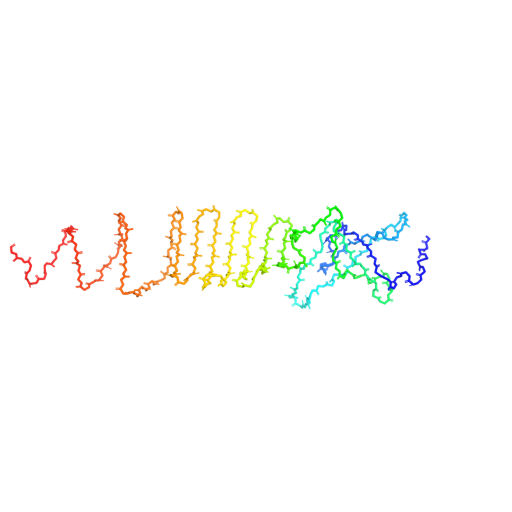
ATOM 1557 C CA . TYR A 1 216 ? -27.962 -16.858 45.755 1.00 85.31 216 TYR A CA 1
ATOM 1558 C C . TYR A 1 216 ? -27.598 -17.102 47.218 1.00 85.31 216 TYR A C 1
ATOM 1560 O O . TYR A 1 216 ? -28.390 -17.684 47.961 1.00 85.31 216 TYR A O 1
ATOM 1568 N N . THR A 1 217 ? -26.400 -16.681 47.616 1.00 83.69 217 THR A N 1
ATOM 1569 C CA . THR A 1 217 ? -25.979 -16.695 49.018 1.00 83.69 217 THR A CA 1
ATOM 1570 C C . THR A 1 217 ? -26.016 -15.255 49.522 1.00 83.69 217 THR A C 1
ATOM 1572 O O . THR A 1 217 ? -25.143 -14.471 49.141 1.00 83.69 217 THR A O 1
ATOM 1575 N N . PRO A 1 218 ? -27.014 -14.875 50.339 1.00 78.62 218 PRO A N 1
ATOM 1576 C CA . PRO A 1 218 ? -27.044 -13.564 50.968 1.00 78.62 218 PRO A CA 1
ATOM 1577 C C . PRO A 1 218 ? -25.762 -13.289 51.744 1.00 78.62 218 PRO A C 1
ATOM 1579 O O . PRO A 1 218 ? -25.275 -14.153 52.474 1.00 78.62 218 PRO A O 1
ATOM 1582 N N . GLY A 1 219 ? -25.279 -12.048 51.686 1.00 75.75 219 GLY A N 1
ATOM 1583 C CA . GLY A 1 219 ? -24.473 -11.527 52.786 1.00 75.75 219 GLY A CA 1
ATOM 1584 C C . GLY A 1 219 ? -25.312 -11.488 54.068 1.00 75.75 219 GLY A C 1
ATOM 1585 O O . GLY A 1 219 ? -26.540 -11.352 54.008 1.00 75.75 219 GLY A O 1
ATOM 1586 N N . ALA A 1 220 ? -24.661 -11.608 55.228 1.00 64.69 220 ALA A N 1
ATOM 1587 C CA . ALA A 1 220 ? -25.307 -11.439 56.527 1.00 64.69 220 ALA A CA 1
ATOM 1588 C C . ALA A 1 220 ? -25.950 -10.037 56.594 1.00 64.69 220 ALA A C 1
ATOM 1590 O O . ALA A 1 220 ? -25.251 -9.046 56.776 1.00 64.69 220 ALA A O 1
ATOM 1591 N N . GLY A 1 221 ? -27.265 -9.954 56.358 1.00 64.19 221 GLY A N 1
ATOM 1592 C CA . GLY A 1 221 ? -28.007 -8.689 56.241 1.00 64.19 221 GLY A CA 1
ATOM 1593 C C . GLY A 1 221 ? -29.088 -8.637 55.150 1.00 64.19 221 GLY A C 1
ATOM 1594 O O . GLY A 1 221 ? -29.884 -7.707 55.157 1.00 64.19 221 GLY A O 1
ATOM 1595 N N . ASN A 1 222 ? -29.163 -9.623 54.244 1.00 61.62 222 ASN A N 1
ATOM 1596 C CA . ASN A 1 222 ? -30.117 -9.626 53.116 1.00 61.62 222 ASN A CA 1
ATOM 1597 C C . ASN A 1 222 ? -31.238 -10.688 53.224 1.00 61.62 222 ASN A C 1
ATOM 1599 O O . ASN A 1 222 ? -31.822 -11.078 52.213 1.00 61.62 222 ASN A O 1
ATOM 1603 N N . ILE A 1 223 ? -31.531 -11.183 54.430 1.00 57.78 223 ILE A N 1
ATOM 1604 C CA . ILE A 1 223 ? -32.634 -12.123 54.686 1.00 57.78 223 ILE A CA 1
ATOM 1605 C C . ILE A 1 223 ? -33.692 -11.376 55.508 1.00 57.78 223 ILE A C 1
ATOM 1607 O O . ILE A 1 223 ? -33.494 -11.183 56.706 1.00 57.78 223 ILE A O 1
ATOM 1611 N N . TRP A 1 224 ? -34.777 -10.942 54.863 1.00 58.91 224 TRP A N 1
ATOM 1612 C CA . TRP A 1 224 ? -35.978 -10.388 55.502 1.00 58.91 224 TRP A CA 1
ATOM 1613 C C . TRP A 1 224 ? -37.209 -11.044 54.885 1.00 58.91 224 TRP A C 1
ATOM 1615 O O . TRP A 1 224 ? -37.226 -11.160 53.637 1.00 58.91 224 TRP A O 1
#

Foldseek 3Di:
DDPPDPLVVQQDKFKWFFADQPDPVPQRWTWIFTPPDDDPCSDTATAAEDFPDDDDVDGDNDHDDGGWIFIWHADVSDPNHIYTDGTDADPVRDDPDDDPDPDDQKDWDADPQGFIWMFGHPDVQFTKTKTADPQGFIWMWGPHPNIKTKTADPQGFIWIQGPVGIDGDDPDDDDDDDPDDDDDDPDDDDDDPDDDDPDDDDDPDDDDPDDDDPDDDDDPPPDD

Radius of gyration: 31.31 Å; chains: 1; bounding box: 66×45×100 Å